Protein AF-A0A2V8UC27-F1 (afdb_monomer_lite)

Sequence (185 aa):
IPHIYNRNRDKNTFFFVNEEWRVIHSGSTVRGAMIPEAMRNGDFSGSTTFGDKGNQLVFDDAANNFLAGKNCLTGPTTLNTACFDPNAVAILKHYWPLPNNPAGGFNNYINPGVDVIDQRNDAYRIDQYFGQKLVLMGRFMYEEVKDSPPNLAWGPNPAPTTRQSIYTTGRTPWCGSLLTSARAW

Structure (mmCIF, N/CA/C/O backbone):
data_AF-A0A2V8UC27-F1
#
_entry.id   AF-A0A2V8UC27-F1
#
loop_
_atom_site.group_PDB
_atom_site.id
_atom_site.type_symbol
_atom_site.label_atom_id
_atom_site.label_alt_id
_atom_site.label_comp_id
_atom_site.label_asym_id
_atom_site.label_entity_id
_atom_site.label_seq_id
_atom_site.pdbx_PDB_ins_code
_atom_site.Cartn_x
_atom_site.Cartn_y
_atom_site.Cartn_z
_atom_site.occupancy
_atom_site.B_iso_or_equiv
_atom_site.auth_seq_id
_atom_site.auth_comp_id
_atom_site.auth_asym_id
_atom_site.auth_atom_id
_atom_site.pdbx_PDB_model_num
ATOM 1 N N . ILE A 1 1 ? -15.830 -7.945 43.135 1.00 41.94 1 ILE A N 1
ATOM 2 C CA . ILE A 1 1 ? -15.541 -8.593 44.440 1.00 41.94 1 ILE A CA 1
ATOM 3 C C . ILE A 1 1 ? -16.847 -9.125 45.031 1.00 41.94 1 ILE A C 1
ATOM 5 O O . ILE A 1 1 ? -17.644 -8.333 45.537 1.00 41.94 1 ILE A O 1
ATOM 9 N N . PRO A 1 2 ? -17.116 -10.434 44.929 1.00 39.06 2 PRO A N 1
ATOM 10 C CA . PRO A 1 2 ? -18.275 -11.052 45.569 1.00 39.06 2 PRO A CA 1
ATOM 11 C C . PRO A 1 2 ? -18.132 -10.962 47.100 1.00 39.06 2 PRO A C 1
ATOM 13 O O . PRO A 1 2 ? -17.018 -11.040 47.603 1.00 39.06 2 PRO A O 1
ATOM 16 N N . HIS A 1 3 ? -19.241 -10.815 47.831 1.00 51.16 3 HIS A N 1
ATOM 17 C CA . HIS A 1 3 ? -19.359 -10.742 49.309 1.00 51.16 3 HIS A CA 1
ATOM 18 C C . HIS A 1 3 ? -19.148 -9.391 50.015 1.00 51.16 3 HIS A C 1
ATOM 20 O O . HIS A 1 3 ? -19.607 -9.254 51.148 1.00 51.16 3 HIS A O 1
ATOM 26 N N . ILE A 1 4 ? -18.586 -8.364 49.367 1.00 58.84 4 ILE A N 1
ATOM 27 C CA . ILE A 1 4 ? -18.508 -7.011 49.970 1.00 58.84 4 ILE A CA 1
ATOM 28 C C . ILE A 1 4 ? -19.741 -6.159 49.606 1.00 58.84 4 ILE A C 1
ATOM 30 O O . ILE A 1 4 ? -20.204 -5.333 50.394 1.00 58.84 4 ILE A O 1
ATOM 34 N N . TYR A 1 5 ? -20.347 -6.391 48.435 1.00 54.97 5 TYR A N 1
ATOM 35 C CA . TYR A 1 5 ? -21.404 -5.527 47.892 1.00 54.97 5 TYR A CA 1
ATOM 36 C C . TYR A 1 5 ? -22.852 -6.017 48.076 1.00 54.97 5 TYR A C 1
ATOM 38 O O . TYR A 1 5 ? -23.761 -5.240 47.839 1.00 54.97 5 TYR A O 1
ATOM 46 N N . ASN A 1 6 ? -23.114 -7.229 48.575 1.00 53.22 6 ASN A N 1
ATOM 47 C CA . ASN A 1 6 ? -24.472 -7.804 48.546 1.00 53.22 6 ASN A CA 1
ATOM 48 C C . ASN A 1 6 ? -24.938 -8.381 49.899 1.00 53.22 6 ASN A C 1
ATOM 50 O O . ASN A 1 6 ? -25.310 -9.545 49.986 1.00 53.22 6 ASN A O 1
ATOM 54 N N . ARG A 1 7 ? -24.857 -7.592 50.981 1.00 57.12 7 ARG A N 1
ATOM 55 C CA . ARG A 1 7 ? -25.465 -7.940 52.290 1.00 57.12 7 ARG A CA 1
ATOM 56 C C . ARG A 1 7 ? -26.742 -7.159 52.601 1.00 57.12 7 ARG A C 1
ATOM 58 O O . ARG A 1 7 ? -27.505 -7.581 53.455 1.00 57.12 7 ARG A O 1
ATOM 65 N N . ASN A 1 8 ? -26.976 -6.053 51.899 1.00 56.06 8 ASN A N 1
ATOM 66 C CA . ASN A 1 8 ? -28.208 -5.285 51.980 1.00 56.06 8 ASN A CA 1
ATOM 67 C C . ASN A 1 8 ? -28.618 -4.929 50.546 1.00 56.06 8 ASN A C 1
ATOM 69 O O . ASN A 1 8 ? -27.773 -4.432 49.802 1.00 56.06 8 ASN A O 1
ATOM 73 N N . ARG A 1 9 ? -29.849 -5.234 50.123 1.00 55.56 9 ARG A N 1
ATOM 74 C CA . ARG A 1 9 ? -30.308 -5.001 48.734 1.00 55.56 9 ARG A CA 1
ATOM 75 C C . ARG A 1 9 ? -30.491 -3.509 48.404 1.00 55.56 9 ARG A C 1
ATOM 77 O O . ARG A 1 9 ? -30.689 -3.175 47.246 1.00 55.56 9 ARG A O 1
ATOM 84 N N . ASP A 1 10 ? -30.309 -2.633 49.393 1.00 54.88 10 ASP A N 1
ATOM 85 C CA . ASP A 1 10 ? -30.340 -1.164 49.294 1.00 54.88 10 ASP A CA 1
ATOM 86 C C . ASP A 1 10 ? -29.057 -0.544 48.693 1.00 54.88 10 ASP A C 1
ATOM 88 O O . ASP A 1 10 ? -28.819 0.663 48.800 1.00 54.88 10 ASP A O 1
ATOM 92 N N . LYS A 1 11 ? -28.156 -1.355 48.116 1.00 59.56 11 LYS A N 1
ATOM 93 C CA . LYS A 1 11 ? -26.927 -0.845 47.492 1.00 59.56 11 LYS A CA 1
ATOM 94 C C . LY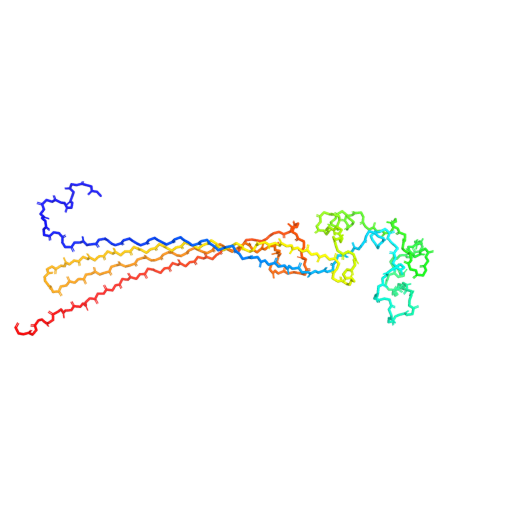S A 1 11 ? -27.269 -0.234 46.136 1.00 59.56 11 LYS A C 1
ATOM 96 O O . LYS A 1 11 ? -27.351 -0.930 45.129 1.00 59.56 11 LYS A O 1
ATOM 101 N N . ASN A 1 12 ? -27.443 1.083 46.136 1.00 74.12 12 ASN A N 1
ATOM 102 C CA . ASN A 1 12 ? -27.816 1.882 44.973 1.00 74.12 12 ASN A CA 1
ATOM 103 C C . ASN A 1 12 ? -26.651 2.089 43.980 1.00 74.12 12 ASN A C 1
ATOM 105 O O . ASN A 1 12 ? -26.334 3.226 43.642 1.00 74.12 12 ASN A O 1
ATOM 109 N N . THR A 1 13 ? -25.951 1.034 43.571 1.00 78.50 13 THR A N 1
ATOM 110 C CA . THR A 1 13 ? -24.861 1.137 42.588 1.00 78.50 13 THR A CA 1
ATOM 111 C C . THR A 1 13 ? -25.221 0.343 41.348 1.00 78.50 13 THR A C 1
ATOM 113 O O . THR A 1 13 ? -25.360 -0.877 41.423 1.00 78.50 13 THR A O 1
ATOM 116 N N . PHE A 1 14 ? -25.348 1.016 40.211 1.00 86.00 14 PHE A N 1
ATOM 117 C CA . PHE A 1 14 ? -25.687 0.396 38.937 1.00 86.00 14 PHE A CA 1
ATOM 118 C C . PHE A 1 14 ? -24.491 0.446 38.001 1.00 86.00 14 PHE A C 1
ATOM 120 O O . PHE A 1 14 ? -23.845 1.482 37.854 1.00 86.00 14 PHE A O 1
ATOM 127 N N . PHE A 1 15 ? -24.216 -0.691 37.373 1.00 88.12 15 PHE A N 1
ATOM 128 C CA . PHE A 1 15 ? -23.166 -0.836 36.379 1.00 88.12 15 PHE A CA 1
ATOM 129 C C . PHE A 1 15 ? -23.826 -1.048 35.027 1.00 88.12 15 PHE A C 1
ATOM 131 O O . PHE A 1 15 ? -24.650 -1.949 34.871 1.00 88.12 15 PHE A O 1
ATOM 138 N N . PHE A 1 16 ? -23.448 -0.226 34.061 1.00 90.31 16 PHE A N 1
ATOM 139 C CA . PHE A 1 16 ? -23.857 -0.365 32.676 1.00 90.31 16 PHE A CA 1
ATOM 140 C C . PHE A 1 16 ? -22.611 -0.598 31.843 1.00 90.31 16 PHE A C 1
ATOM 142 O O . PHE A 1 16 ? -21.631 0.142 31.956 1.00 90.31 16 PHE A O 1
ATOM 149 N N . VAL A 1 17 ? -22.665 -1.633 31.019 1.00 91.81 17 VAL A N 1
ATOM 150 C CA . VAL A 1 17 ? -21.630 -1.951 30.045 1.00 91.81 17 VAL A CA 1
ATOM 151 C C . VAL A 1 17 ? -22.319 -2.023 28.695 1.00 91.81 17 VAL A C 1
ATOM 153 O O . VAL A 1 17 ? -23.362 -2.664 28.561 1.00 91.81 17 VAL A O 1
ATOM 156 N N . ASN A 1 18 ? -21.768 -1.313 27.724 1.00 92.75 18 ASN A N 1
ATOM 157 C CA . ASN A 1 18 ? -22.175 -1.376 26.336 1.00 92.75 18 ASN A CA 1
ATOM 158 C C . ASN A 1 18 ? -20.931 -1.693 25.512 1.00 92.75 18 ASN A C 1
ATOM 160 O O . ASN A 1 18 ? -19.914 -1.021 25.666 1.00 92.75 18 ASN A O 1
ATOM 164 N N . GLU A 1 19 ? -21.029 -2.731 24.696 1.00 93.19 19 GLU A N 1
ATOM 165 C CA . GLU A 1 19 ? -19.984 -3.148 23.771 1.00 93.19 19 GLU A CA 1
ATOM 166 C C . GLU A 1 19 ? -20.610 -3.182 22.379 1.00 93.19 19 GLU A C 1
ATOM 168 O O . GLU A 1 19 ? -21.683 -3.763 22.179 1.00 93.19 19 GLU A O 1
ATOM 173 N N . GLU A 1 20 ? -19.956 -2.527 21.431 1.00 92.75 20 GLU A N 1
ATOM 174 C CA . GLU A 1 20 ? -20.331 -2.522 20.026 1.00 92.75 20 GLU A CA 1
ATOM 175 C C . GLU A 1 20 ? -19.133 -2.967 19.191 1.00 92.75 20 GLU A C 1
ATOM 177 O O . GLU A 1 20 ? -18.036 -2.420 19.314 1.00 92.75 20 GLU A O 1
ATOM 182 N N . TRP A 1 21 ? -19.368 -3.945 18.315 1.00 93.12 21 TRP A N 1
ATOM 183 C CA . TRP A 1 21 ? -18.403 -4.397 17.318 1.00 93.12 21 TRP A CA 1
ATOM 184 C C . TRP A 1 21 ? -19.013 -4.263 15.937 1.00 93.12 21 TRP A C 1
ATOM 186 O O . TRP A 1 21 ? -20.089 -4.802 15.659 1.00 93.12 21 TRP A O 1
ATOM 196 N N . ARG A 1 22 ? -18.306 -3.566 15.056 1.00 93.06 22 ARG A N 1
ATOM 197 C CA . ARG A 1 22 ? -18.735 -3.340 13.687 1.00 93.06 22 ARG A CA 1
ATOM 198 C C . ARG A 1 22 ? -17.587 -3.636 12.742 1.00 93.06 22 ARG A C 1
ATOM 200 O O . ARG A 1 22 ? -16.551 -2.988 12.795 1.00 93.06 22 ARG A O 1
ATOM 207 N N . VAL A 1 23 ? -17.824 -4.569 11.826 1.00 94.12 23 VAL A N 1
ATOM 208 C CA . VAL A 1 23 ? -16.907 -4.855 10.720 1.00 94.12 23 VAL A CA 1
ATOM 209 C C . VAL A 1 23 ? -17.588 -4.489 9.411 1.00 94.12 23 VAL A C 1
ATOM 211 O O . VAL A 1 23 ? -18.717 -4.907 9.146 1.00 94.12 23 VAL A O 1
ATOM 214 N N . ILE A 1 24 ? -16.901 -3.709 8.586 1.00 92.94 24 ILE A N 1
ATOM 215 C CA . ILE A 1 24 ? -17.361 -3.285 7.266 1.00 92.94 24 ILE A CA 1
ATOM 216 C C . ILE A 1 24 ? -16.366 -3.799 6.234 1.00 92.94 24 ILE A C 1
ATOM 218 O O . ILE A 1 24 ? -15.169 -3.560 6.355 1.00 92.94 24 ILE A O 1
ATOM 222 N N . HIS A 1 25 ? -16.881 -4.462 5.200 1.00 93.12 25 HIS A N 1
ATOM 223 C CA . HIS A 1 25 ? -16.122 -4.812 4.004 1.00 93.12 25 HIS A CA 1
ATOM 224 C C . HIS A 1 25 ? -16.684 -4.004 2.836 1.00 93.12 25 HIS A C 1
ATOM 226 O O . HIS A 1 25 ? -17.837 -4.204 2.449 1.00 93.12 25 HIS A O 1
ATOM 232 N N . SER A 1 26 ? -15.891 -3.090 2.285 1.00 90.62 26 SER A N 1
ATOM 233 C CA . SER A 1 26 ? -16.277 -2.271 1.136 1.00 90.62 26 SER A CA 1
ATOM 234 C C . SER A 1 26 ? -15.418 -2.633 -0.071 1.00 90.62 26 SER A C 1
ATOM 236 O O . SER A 1 26 ? -14.191 -2.568 -0.019 1.00 90.62 26 SER A O 1
ATOM 238 N N . GLY A 1 27 ? -16.051 -3.04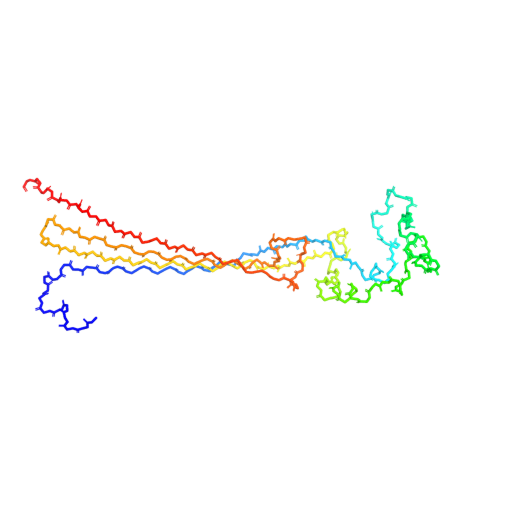9 -1.169 1.00 87.75 27 GLY A N 1
ATOM 239 C CA . GLY A 1 27 ? -15.333 -3.320 -2.413 1.00 87.75 27 GLY A CA 1
ATOM 240 C C . GLY A 1 27 ? -14.796 -2.022 -3.012 1.00 87.75 27 GLY A C 1
ATOM 241 O O . GLY A 1 27 ? -15.558 -1.079 -3.221 1.00 87.75 27 GLY A O 1
ATOM 242 N N . SER A 1 28 ? -13.502 -1.977 -3.324 1.00 82.62 28 SER A N 1
ATOM 243 C CA . SER A 1 28 ? -12.864 -0.811 -3.935 1.00 82.62 28 SER A CA 1
ATOM 244 C C . SER A 1 28 ? -11.973 -1.243 -5.093 1.00 82.62 28 SER A C 1
ATOM 246 O O . SER A 1 28 ? -11.038 -2.028 -4.942 1.00 82.62 28 SER A O 1
ATOM 248 N N . THR A 1 29 ? -12.274 -0.731 -6.285 1.00 86.50 29 THR A N 1
ATOM 249 C CA . THR A 1 29 ? -11.481 -1.004 -7.484 1.00 86.50 29 THR A CA 1
ATOM 250 C C . THR A 1 29 ? -10.546 0.161 -7.758 1.00 86.50 29 THR A C 1
ATOM 252 O O . THR A 1 29 ? -10.963 1.175 -8.323 1.00 86.50 29 THR A O 1
ATOM 255 N N . VAL A 1 30 ? -9.273 0.008 -7.403 1.00 85.38 30 VAL A N 1
ATOM 256 C CA . VAL A 1 30 ? -8.250 1.013 -7.707 1.00 85.38 30 VAL A CA 1
ATOM 257 C C . VAL A 1 30 ? -7.599 0.682 -9.041 1.00 85.38 30 VAL A C 1
ATOM 259 O O . VAL A 1 30 ? -7.228 -0.464 -9.307 1.00 85.38 30 VAL A O 1
ATOM 262 N N . ARG A 1 31 ? -7.457 1.695 -9.895 1.00 87.50 31 ARG A N 1
ATOM 263 C CA . ARG A 1 31 ? -6.728 1.594 -11.159 1.00 87.50 31 ARG A CA 1
ATOM 264 C C . ARG A 1 31 ? -5.491 2.471 -11.104 1.00 87.50 31 ARG A C 1
ATOM 266 O O . ARG A 1 31 ? -5.523 3.539 -10.501 1.00 87.50 31 ARG A O 1
ATOM 273 N N . GLY A 1 32 ? -4.427 2.039 -11.762 1.00 85.75 32 GLY A N 1
ATOM 274 C CA . GLY A 1 32 ? -3.248 2.875 -11.936 1.00 85.75 32 GLY A CA 1
ATOM 275 C C . GLY A 1 32 ? -2.320 2.357 -13.021 1.00 85.75 32 GLY A C 1
ATOM 276 O O . GLY A 1 32 ? -2.589 1.334 -13.657 1.00 85.75 32 GLY A O 1
ATOM 277 N N . ALA A 1 33 ? -1.242 3.104 -13.229 1.00 86.38 33 ALA A N 1
ATOM 278 C CA . ALA A 1 33 ? -0.226 2.801 -14.219 1.00 86.38 33 ALA A CA 1
ATOM 279 C C . ALA A 1 33 ? 0.893 1.951 -13.605 1.00 86.38 33 ALA A C 1
ATOM 281 O O . ALA A 1 33 ? 1.498 2.317 -12.597 1.00 86.38 33 ALA A O 1
ATOM 282 N N . MET A 1 34 ? 1.181 0.823 -14.240 1.00 87.44 34 MET A N 1
ATOM 283 C CA . MET A 1 34 ? 2.325 -0.040 -13.972 1.00 87.44 34 MET A CA 1
ATOM 284 C C . MET A 1 34 ? 3.273 -0.035 -15.164 1.00 87.44 34 MET A C 1
ATOM 286 O O . MET A 1 34 ? 2.848 0.034 -16.316 1.00 87.44 34 MET A O 1
ATOM 290 N N . ILE A 1 35 ? 4.571 -0.157 -14.886 1.00 87.94 35 ILE A N 1
ATOM 291 C CA . ILE A 1 35 ? 5.602 -0.211 -15.925 1.00 87.94 35 ILE A CA 1
ATOM 292 C C . ILE A 1 35 ? 5.527 -1.581 -16.628 1.00 87.94 35 ILE A C 1
ATOM 294 O O . ILE A 1 35 ? 5.750 -2.597 -15.949 1.00 87.94 35 ILE A O 1
ATOM 298 N N . PRO A 1 36 ? 5.235 -1.637 -17.946 1.00 88.25 36 PRO A N 1
ATOM 299 C CA . PRO A 1 36 ? 5.222 -2.876 -18.725 1.00 88.25 36 PRO A CA 1
ATOM 300 C C . PRO A 1 36 ? 6.596 -3.545 -18.786 1.00 88.25 36 PRO A C 1
ATOM 302 O O . PRO A 1 36 ? 7.625 -2.886 -18.657 1.00 88.25 36 PRO A O 1
ATOM 305 N N . GLU A 1 37 ? 6.618 -4.851 -19.047 1.00 89.00 37 GLU A N 1
ATOM 306 C CA . GLU A 1 37 ? 7.858 -5.633 -19.106 1.00 89.00 37 GLU A CA 1
ATOM 307 C C . GLU A 1 37 ? 8.853 -5.110 -20.152 1.00 89.00 37 GLU A C 1
ATOM 309 O O . GLU A 1 37 ? 10.039 -4.998 -19.850 1.00 89.00 37 GLU A O 1
ATOM 314 N N . ALA A 1 38 ? 8.372 -4.705 -21.333 1.00 88.62 38 ALA A N 1
ATOM 315 C CA . ALA A 1 38 ? 9.213 -4.130 -22.386 1.00 88.62 38 ALA A CA 1
ATOM 316 C C . ALA A 1 38 ? 10.024 -2.926 -21.872 1.00 88.62 38 ALA A C 1
ATOM 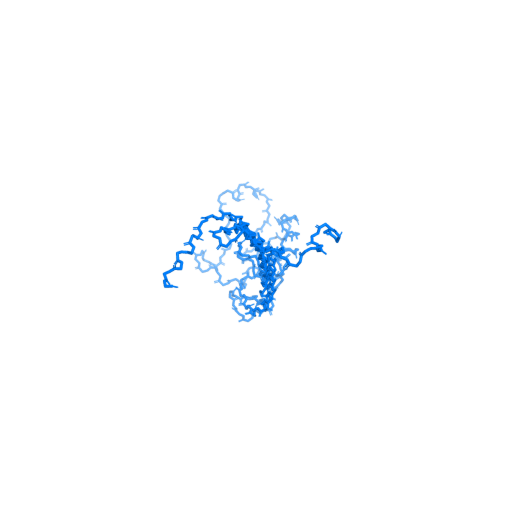318 O O . ALA A 1 38 ? 11.250 -2.910 -21.975 1.00 88.62 38 ALA A O 1
ATOM 319 N N . MET A 1 39 ? 9.362 -1.992 -21.180 1.00 87.50 39 MET A N 1
ATOM 320 C CA . MET A 1 39 ? 10.012 -0.801 -20.620 1.00 87.50 39 MET A CA 1
ATOM 321 C C . MET A 1 39 ? 10.993 -1.145 -19.494 1.00 87.50 39 MET A C 1
ATOM 323 O O . MET A 1 39 ? 12.038 -0.510 -19.372 1.00 87.50 39 MET A O 1
ATOM 327 N N . ARG A 1 40 ? 10.716 -2.185 -18.693 1.00 88.81 40 ARG A N 1
ATOM 328 C CA . ARG A 1 40 ? 11.664 -2.679 -17.670 1.00 88.81 40 ARG A CA 1
ATOM 329 C C . ARG A 1 40 ? 12.921 -3.295 -18.274 1.00 88.81 40 ARG A C 1
ATOM 331 O O . ARG A 1 40 ? 13.957 -3.305 -17.617 1.00 88.81 40 ARG A O 1
ATOM 338 N N . ASN A 1 41 ? 12.824 -3.787 -19.503 1.00 89.69 41 ASN A N 1
ATOM 339 C CA . ASN A 1 41 ? 13.939 -4.308 -20.287 1.00 89.69 41 ASN A CA 1
ATOM 340 C C . ASN A 1 41 ? 14.546 -3.242 -21.216 1.00 89.69 41 ASN A C 1
ATOM 342 O O . ASN A 1 41 ? 15.332 -3.572 -22.098 1.00 89.69 41 ASN A O 1
ATOM 346 N N . GLY A 1 42 ? 14.206 -1.967 -21.005 1.00 88.00 42 GLY A N 1
ATOM 347 C CA . GLY A 1 42 ? 14.778 -0.842 -21.732 1.00 88.00 42 GLY A CA 1
ATOM 348 C C . GLY A 1 42 ? 14.135 -0.555 -23.084 1.00 88.00 42 GLY A C 1
ATOM 349 O O . GLY A 1 42 ? 14.610 0.343 -23.764 1.00 88.00 42 GLY A O 1
ATOM 350 N N . ASP A 1 43 ? 13.068 -1.248 -23.480 1.00 89.56 43 ASP A N 1
ATOM 351 C CA . ASP A 1 43 ? 12.328 -0.951 -24.706 1.00 89.56 43 ASP A CA 1
ATOM 352 C C . ASP A 1 43 ? 11.137 -0.033 -24.419 1.00 89.56 43 ASP A C 1
ATOM 354 O O . ASP A 1 43 ? 10.135 -0.427 -23.816 1.00 89.56 43 ASP A O 1
ATOM 358 N N . PHE A 1 44 ? 11.239 1.208 -24.881 1.00 87.75 44 PHE A N 1
ATOM 359 C CA . PHE A 1 44 ? 10.187 2.202 -24.745 1.00 87.75 44 PHE A CA 1
ATOM 360 C C . PHE A 1 44 ? 9.399 2.403 -26.046 1.00 87.75 44 PHE A C 1
ATOM 362 O O . PHE A 1 44 ? 8.503 3.234 -26.069 1.00 87.75 44 PHE A O 1
ATOM 369 N N . SER A 1 45 ? 9.639 1.639 -27.115 1.00 85.88 45 SER A N 1
ATOM 370 C CA . SER A 1 45 ? 8.959 1.817 -28.414 1.00 85.88 45 SER A CA 1
ATOM 371 C C . SER A 1 45 ? 7.423 1.889 -28.330 1.00 85.88 45 SER A C 1
ATOM 373 O O . SER A 1 45 ? 6.802 2.610 -29.106 1.00 85.88 45 SER A O 1
ATOM 375 N N . GLY A 1 46 ? 6.812 1.201 -27.359 1.00 79.06 46 GLY A N 1
ATOM 376 C CA . GLY A 1 46 ? 5.369 1.226 -27.088 1.00 79.06 46 GLY A CA 1
ATOM 377 C C . GLY A 1 46 ? 4.884 2.289 -26.089 1.00 79.06 46 GLY A C 1
ATOM 378 O O . GLY A 1 46 ? 3.735 2.219 -25.653 1.00 79.06 46 GLY A O 1
ATOM 379 N N . SER A 1 47 ? 5.725 3.235 -25.657 1.00 77.56 47 SER A N 1
ATOM 380 C CA . SER A 1 47 ? 5.327 4.263 -24.686 1.00 77.56 47 SER A CA 1
ATOM 381 C C . SER A 1 47 ? 4.469 5.352 -25.326 1.00 77.56 47 SER A C 1
ATOM 383 O O . SER A 1 47 ? 4.867 6.013 -26.283 1.00 77.56 47 SER A O 1
ATOM 385 N N . THR A 1 48 ? 3.296 5.598 -24.745 1.00 72.31 48 THR A N 1
ATOM 386 C CA . THR A 1 48 ? 2.345 6.612 -25.220 1.00 72.31 48 THR A CA 1
ATOM 387 C C . THR A 1 48 ? 2.721 8.041 -24.816 1.00 72.31 48 THR A C 1
ATOM 389 O O . THR A 1 48 ? 2.061 8.980 -25.245 1.00 72.31 48 THR A O 1
ATOM 392 N N . THR A 1 49 ? 3.755 8.231 -23.987 1.00 70.19 49 THR A N 1
ATOM 393 C CA . THR A 1 49 ? 4.157 9.543 -23.439 1.00 70.19 49 THR A CA 1
ATOM 394 C C . THR A 1 49 ? 5.326 10.197 -24.186 1.00 70.19 49 THR A C 1
ATOM 396 O O . THR A 1 49 ? 5.881 11.181 -23.712 1.00 70.19 49 THR A O 1
ATOM 399 N N . PHE A 1 50 ? 5.731 9.667 -25.344 1.00 72.88 50 PHE A N 1
ATOM 400 C CA . PHE A 1 50 ? 6.866 10.181 -26.131 1.00 72.88 50 PHE A CA 1
ATOM 401 C C . PHE A 1 50 ? 6.630 11.528 -26.838 1.00 72.88 50 PHE A C 1
ATOM 403 O O . PHE A 1 50 ? 7.585 12.131 -27.336 1.00 72.88 50 PHE A O 1
ATOM 410 N N . GLY A 1 51 ? 5.377 11.992 -26.885 1.00 58.00 51 GLY A N 1
ATOM 411 C CA . GLY A 1 51 ? 4.900 13.025 -27.810 1.00 58.00 51 GLY A CA 1
ATOM 412 C C . GLY A 1 51 ? 5.570 14.401 -27.726 1.00 58.00 51 GLY A C 1
ATOM 413 O O . GLY A 1 51 ? 5.553 15.123 -28.717 1.00 58.00 51 GLY A O 1
ATOM 414 N N . ASP A 1 52 ? 6.226 14.752 -26.617 1.00 56.09 52 ASP A N 1
ATOM 415 C CA . ASP A 1 52 ? 6.663 16.139 -26.381 1.00 56.09 52 ASP A CA 1
ATOM 416 C C . ASP A 1 52 ? 8.144 16.418 -26.718 1.00 56.09 52 ASP A C 1
ATOM 418 O O . ASP A 1 52 ? 8.575 17.571 -26.738 1.00 56.09 52 ASP A O 1
ATOM 422 N N . LYS A 1 53 ? 8.952 15.382 -26.995 1.00 56.31 53 LYS A N 1
ATOM 423 C CA . LYS A 1 53 ? 10.412 15.491 -27.245 1.00 56.31 53 LYS A CA 1
ATOM 424 C C . LYS A 1 53 ? 10.864 14.881 -28.583 1.00 56.31 53 LYS A C 1
ATOM 426 O O . LYS A 1 53 ? 12.050 14.641 -28.778 1.00 56.31 53 LYS A O 1
ATOM 431 N N . GLY A 1 54 ? 9.938 14.638 -29.514 1.00 60.38 54 GLY A N 1
ATOM 432 C CA . GLY A 1 54 ? 10.265 14.129 -30.855 1.00 60.38 54 GLY A CA 1
ATOM 433 C C . GLY A 1 54 ? 10.424 12.607 -30.947 1.00 60.38 54 GLY A C 1
ATOM 434 O O . GLY A 1 54 ? 11.137 12.127 -31.823 1.00 60.38 54 GLY A O 1
ATOM 435 N N . ASN A 1 55 ? 9.752 11.847 -30.073 1.00 70.31 55 ASN A N 1
ATOM 436 C CA . ASN A 1 55 ? 9.749 10.376 -30.062 1.00 70.31 55 ASN A CA 1
ATOM 437 C C . ASN A 1 55 ? 11.114 9.710 -29.812 1.00 70.31 55 ASN A C 1
ATOM 439 O O . ASN A 1 55 ? 11.331 8.579 -30.248 1.00 70.31 55 ASN A O 1
ATOM 443 N N . GLN A 1 56 ? 12.035 10.389 -29.119 1.00 81.06 56 GLN A N 1
ATOM 444 C CA . GLN A 1 56 ? 13.348 9.834 -28.788 1.00 81.06 56 GLN A CA 1
ATOM 445 C C . GLN A 1 56 ? 13.727 10.081 -27.328 1.00 81.06 56 GLN A C 1
ATOM 447 O O . GLN A 1 56 ? 13.366 11.095 -26.729 1.00 81.06 56 GLN A O 1
ATOM 452 N N . LEU A 1 57 ? 14.458 9.132 -26.752 1.00 83.31 57 LEU A N 1
ATOM 453 C CA . LEU A 1 57 ? 15.131 9.278 -25.473 1.00 83.31 57 LEU A CA 1
ATOM 454 C C . LEU A 1 57 ? 16.329 10.204 -25.672 1.00 83.31 57 LEU A C 1
ATOM 456 O O . LEU A 1 57 ? 17.124 10.013 -26.590 1.00 83.31 57 LEU A O 1
ATOM 460 N N . VAL A 1 58 ? 16.457 11.205 -24.809 1.00 83.50 58 VAL A N 1
ATOM 461 C CA . VAL A 1 58 ? 17.570 12.156 -24.834 1.00 83.50 58 VAL A CA 1
ATOM 462 C C . VAL A 1 58 ? 18.042 12.352 -23.403 1.00 83.50 58 VAL A C 1
ATOM 464 O O . VAL A 1 58 ? 17.236 12.639 -22.518 1.00 83.50 58 VAL A O 1
ATOM 467 N N . PHE A 1 59 ? 19.341 12.179 -23.176 1.00 85.12 59 PHE A N 1
ATOM 468 C CA . PHE A 1 59 ? 19.966 12.537 -21.909 1.00 85.12 59 PHE A CA 1
ATOM 469 C C . PHE A 1 59 ? 20.163 14.048 -21.820 1.00 85.12 59 PHE A C 1
ATOM 471 O O . PHE A 1 59 ? 20.516 14.694 -22.807 1.00 85.12 59 PHE A O 1
ATOM 478 N N . ASP A 1 60 ? 19.949 14.600 -20.629 1.00 85.25 60 ASP A N 1
ATOM 479 C CA . ASP A 1 60 ? 20.349 15.967 -20.322 1.00 85.25 60 ASP A CA 1
ATOM 480 C C . ASP A 1 60 ? 21.873 16.060 -20.131 1.00 85.25 60 ASP A C 1
ATOM 482 O O . ASP A 1 60 ? 22.590 15.055 -20.080 1.00 85.25 60 ASP A O 1
ATOM 486 N N . ASP A 1 61 ? 22.396 17.281 -20.040 1.00 87.56 61 ASP A N 1
ATOM 487 C CA . ASP A 1 61 ? 23.840 17.509 -19.917 1.00 87.56 61 ASP A CA 1
ATOM 488 C C . ASP A 1 61 ? 24.427 16.863 -18.651 1.00 87.56 61 ASP A C 1
ATOM 490 O O . ASP A 1 61 ? 25.564 16.388 -18.653 1.00 87.56 61 ASP A O 1
ATOM 494 N N . ALA A 1 62 ? 23.645 16.788 -17.570 1.00 87.81 62 ALA A N 1
ATOM 495 C CA . ALA A 1 62 ? 24.052 16.129 -16.335 1.00 87.81 62 ALA A CA 1
ATOM 496 C C . ALA A 1 62 ? 24.208 14.611 -16.524 1.00 87.81 62 ALA A C 1
ATOM 498 O O . ALA A 1 62 ? 25.242 14.048 -16.153 1.00 87.81 62 ALA A O 1
ATOM 499 N N . ALA A 1 63 ? 23.228 13.951 -17.146 1.00 83.62 63 ALA A N 1
ATOM 500 C CA . ALA A 1 63 ? 23.288 12.527 -17.448 1.00 83.62 63 ALA A CA 1
ATOM 501 C C . ALA A 1 63 ? 24.389 12.208 -18.466 1.00 83.62 63 ALA A C 1
ATOM 503 O O . ALA A 1 63 ? 25.101 11.223 -18.283 1.00 83.62 63 ALA A O 1
ATOM 504 N N . ASN A 1 64 ? 24.600 13.054 -19.479 1.00 84.75 64 ASN A N 1
ATOM 505 C CA . ASN A 1 64 ? 25.695 12.886 -20.440 1.00 84.75 64 ASN A CA 1
ATOM 506 C C . ASN A 1 64 ? 27.075 12.934 -19.764 1.00 84.75 64 ASN A C 1
ATOM 508 O O . ASN A 1 64 ? 27.947 12.133 -20.096 1.00 84.75 64 ASN A O 1
ATOM 512 N N . ASN A 1 65 ? 27.263 13.820 -18.781 1.00 85.88 65 ASN A N 1
ATOM 513 C CA . ASN A 1 65 ? 28.504 13.894 -18.007 1.00 85.88 65 ASN A CA 1
ATOM 514 C C . ASN A 1 65 ? 28.683 12.691 -17.069 1.00 85.88 65 ASN A C 1
ATOM 516 O O . ASN A 1 65 ? 29.784 12.155 -16.957 1.00 85.88 65 ASN A O 1
ATOM 520 N N . PHE A 1 66 ? 27.611 12.240 -16.412 1.00 84.38 66 PHE A N 1
ATOM 521 C CA . PHE A 1 66 ? 27.662 11.094 -15.499 1.00 84.38 66 PHE A CA 1
ATOM 522 C C . PHE A 1 66 ? 27.875 9.760 -16.232 1.00 84.38 66 PHE A C 1
ATOM 524 O O . PHE A 1 66 ? 28.582 8.878 -15.747 1.00 84.38 66 PHE A O 1
ATOM 531 N N . LEU A 1 67 ? 27.284 9.615 -17.419 1.00 83.81 67 LEU A N 1
ATOM 532 C CA . LEU A 1 67 ? 27.336 8.407 -18.245 1.00 83.81 67 LEU A CA 1
ATOM 533 C C . LEU A 1 67 ? 28.423 8.479 -19.326 1.00 83.81 67 LEU A C 1
ATOM 535 O O . LEU A 1 67 ? 28.427 7.660 -20.247 1.00 83.81 67 LEU A O 1
ATOM 539 N N . ALA A 1 68 ? 29.354 9.432 -19.221 1.00 78.50 68 ALA A N 1
ATOM 540 C CA . ALA A 1 68 ? 30.412 9.641 -20.199 1.00 78.50 68 ALA A CA 1
ATOM 541 C C . ALA A 1 68 ? 31.175 8.331 -20.486 1.00 78.50 68 ALA A C 1
ATOM 543 O O . ALA A 1 68 ? 31.720 7.681 -19.593 1.00 78.50 68 ALA A O 1
ATOM 544 N N . GLY A 1 69 ? 31.186 7.919 -21.757 1.00 76.75 69 GLY A N 1
ATOM 545 C CA . GLY A 1 69 ? 31.830 6.678 -22.203 1.00 76.75 69 GLY A CA 1
ATOM 546 C C . GLY A 1 69 ? 31.013 5.392 -22.000 1.00 76.75 69 GLY A C 1
ATOM 547 O O . GLY A 1 69 ? 31.520 4.307 -22.290 1.00 76.75 69 GLY A O 1
ATOM 548 N N . LYS A 1 70 ? 29.759 5.467 -21.535 1.00 82.38 70 LYS A N 1
ATOM 549 C CA . LYS A 1 70 ? 28.833 4.324 -21.452 1.00 82.38 70 LYS A CA 1
ATOM 550 C C . LYS A 1 70 ? 27.775 4.401 -22.554 1.00 82.38 70 LYS A C 1
ATOM 552 O O . LYS A 1 70 ? 27.067 5.394 -22.681 1.00 82.38 70 LYS A O 1
ATOM 557 N N . ASN A 1 71 ? 27.617 3.320 -23.321 1.00 84.44 71 ASN A N 1
ATOM 558 C CA . ASN A 1 71 ? 26.577 3.221 -24.349 1.00 84.44 71 ASN A CA 1
ATOM 559 C C . ASN A 1 71 ? 25.225 2.815 -23.732 1.00 84.44 71 ASN A C 1
ATOM 561 O O . ASN A 1 71 ? 24.795 1.663 -23.850 1.00 84.44 71 ASN A O 1
ATOM 565 N N . CYS A 1 72 ? 24.611 3.741 -22.990 1.00 87.12 72 CYS A N 1
ATOM 566 C CA . CYS A 1 72 ? 23.347 3.499 -22.292 1.00 87.12 72 CYS A CA 1
ATOM 567 C C . CYS A 1 72 ? 22.106 3.742 -23.160 1.00 87.12 72 CYS A C 1
ATOM 569 O O . CYS A 1 72 ? 21.080 3.126 -22.888 1.00 87.12 72 CYS A O 1
ATOM 571 N N . LEU A 1 73 ? 22.198 4.558 -24.218 1.00 87.75 73 LEU A N 1
ATOM 572 C CA . LEU A 1 73 ? 21.201 4.603 -25.294 1.00 87.75 73 LEU A CA 1
ATOM 573 C C . LEU A 1 73 ? 21.692 3.732 -26.443 1.00 87.75 73 LEU A C 1
ATOM 575 O O . LEU A 1 73 ? 22.672 4.064 -27.10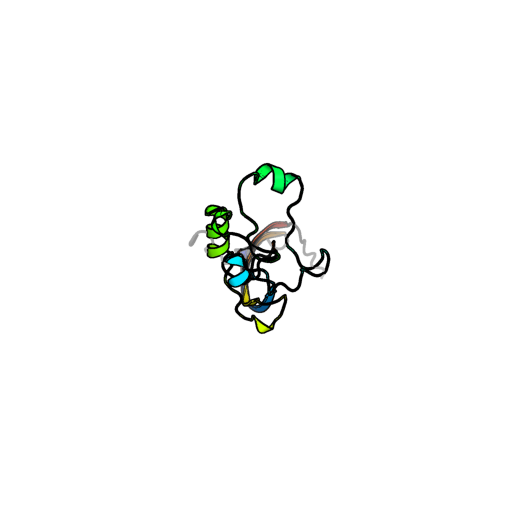0 1.00 87.75 73 LEU A O 1
ATOM 579 N N . THR A 1 74 ? 21.005 2.625 -26.700 1.00 87.00 74 THR A N 1
ATOM 580 C CA . THR A 1 74 ? 21.314 1.743 -27.838 1.00 87.00 74 THR A CA 1
ATOM 581 C C . THR A 1 74 ? 20.552 2.135 -29.099 1.00 87.00 74 THR A C 1
ATOM 583 O O . THR A 1 74 ? 20.890 1.677 -30.187 1.00 87.00 74 THR A O 1
ATOM 586 N N . GLY A 1 75 ? 19.539 2.989 -28.961 1.00 86.06 75 GLY A N 1
ATOM 587 C CA . GLY A 1 75 ? 18.691 3.458 -30.044 1.00 86.06 75 GLY A CA 1
ATOM 588 C C . GLY A 1 75 ? 17.780 4.602 -29.590 1.00 86.06 75 GLY A C 1
ATOM 589 O O . GLY A 1 75 ? 17.825 5.002 -28.425 1.00 86.06 75 GLY A O 1
ATOM 590 N N . PRO A 1 76 ? 16.932 5.127 -30.490 1.00 85.81 76 PRO A N 1
ATOM 591 C CA . PRO A 1 76 ? 16.060 6.265 -30.197 1.00 85.81 76 PRO A CA 1
ATOM 592 C C . PRO A 1 76 ? 15.048 5.977 -29.081 1.00 85.81 76 PRO A C 1
ATOM 594 O O . PRO A 1 76 ? 14.648 6.889 -28.371 1.00 85.81 76 PRO A O 1
ATOM 597 N N . THR A 1 77 ? 14.641 4.723 -28.898 1.00 87.50 77 THR A N 1
ATOM 598 C CA . THR A 1 77 ? 13.639 4.311 -27.900 1.00 87.50 77 THR A CA 1
ATOM 599 C C . THR A 1 77 ? 14.132 3.178 -27.004 1.00 87.50 77 THR A C 1
ATOM 601 O O . THR A 1 77 ? 13.346 2.620 -26.240 1.00 87.50 77 THR A O 1
ATOM 604 N N . THR A 1 78 ? 15.418 2.827 -27.084 1.00 89.62 78 THR A N 1
ATOM 605 C CA . THR A 1 78 ? 15.975 1.651 -26.410 1.00 89.62 78 THR A CA 1
ATOM 606 C C . THR A 1 78 ? 17.149 2.014 -25.504 1.00 89.62 78 THR A C 1
ATOM 608 O O . THR A 1 78 ? 18.118 2.651 -25.927 1.00 89.62 78 THR A O 1
ATOM 611 N N . LEU A 1 79 ? 17.073 1.571 -24.251 1.00 89.88 79 LEU A N 1
ATOM 612 C CA . LEU A 1 79 ? 18.128 1.684 -23.249 1.00 89.88 79 LEU A CA 1
ATOM 613 C C . LEU A 1 79 ? 18.841 0.348 -23.050 1.00 89.88 79 LEU A C 1
ATOM 615 O O . LEU A 1 79 ? 18.235 -0.721 -23.095 1.00 89.88 79 LEU A O 1
ATOM 619 N N . ASN A 1 80 ? 20.138 0.416 -22.770 1.00 89.94 80 ASN A N 1
ATOM 620 C CA . ASN A 1 80 ? 20.918 -0.739 -22.354 1.00 89.94 80 ASN A CA 1
ATOM 621 C C . ASN A 1 80 ? 20.604 -1.086 -20.893 1.00 89.94 80 ASN A C 1
ATOM 623 O O . ASN A 1 80 ? 20.918 -0.312 -19.986 1.00 89.94 80 ASN A O 1
ATOM 627 N N . THR A 1 81 ? 20.065 -2.279 -20.644 1.00 88.06 81 THR A N 1
ATOM 628 C CA . THR A 1 81 ? 19.759 -2.756 -19.287 1.00 88.06 81 THR A CA 1
ATOM 629 C C . THR A 1 81 ? 20.996 -2.885 -18.398 1.00 88.06 81 THR A C 1
ATOM 631 O O . THR A 1 81 ? 20.867 -2.856 -17.179 1.00 88.06 81 THR A O 1
ATOM 634 N N . ALA A 1 82 ? 22.203 -2.983 -18.971 1.00 87.56 82 ALA A N 1
ATOM 635 C CA . ALA A 1 82 ? 23.455 -2.981 -18.210 1.00 87.56 82 ALA A CA 1
ATOM 636 C C . ALA A 1 82 ? 23.735 -1.641 -17.506 1.00 87.56 82 ALA A C 1
ATOM 638 O O . ALA A 1 82 ? 24.554 -1.592 -16.592 1.00 87.56 82 ALA A O 1
ATOM 639 N N . CYS A 1 83 ? 23.073 -0.559 -17.926 1.00 87.69 83 CYS A N 1
ATOM 640 C CA . CYS A 1 83 ? 23.150 0.739 -17.262 1.00 87.69 83 CYS A CA 1
ATOM 641 C C . CYS A 1 83 ? 22.113 0.909 -16.145 1.00 87.69 83 CYS A C 1
ATOM 643 O O . CYS A 1 83 ? 22.108 1.943 -15.480 1.00 87.69 83 CYS A O 1
ATOM 645 N N . PHE A 1 84 ? 21.225 -0.067 -15.933 1.00 88.75 84 PHE A N 1
ATOM 646 C CA . PHE A 1 84 ? 20.277 -0.015 -14.828 1.00 88.75 84 PHE A CA 1
ATOM 647 C C . PHE A 1 84 ? 20.958 -0.429 -13.530 1.00 88.75 84 PHE A C 1
ATOM 649 O O . PHE A 1 84 ? 21.672 -1.430 -13.478 1.00 88.75 84 PHE A O 1
ATOM 656 N N . ASP A 1 85 ? 20.698 0.329 -12.467 1.00 89.25 85 ASP A N 1
ATOM 657 C CA . ASP A 1 85 ? 21.133 -0.057 -11.131 1.00 89.25 85 ASP A CA 1
ATOM 658 C C . ASP A 1 85 ? 20.425 -1.370 -10.734 1.00 89.25 85 ASP A C 1
ATOM 660 O O . ASP A 1 85 ? 19.186 -1.412 -10.688 1.00 89.25 85 ASP A O 1
ATOM 664 N N . PRO A 1 86 ? 21.171 -2.452 -10.436 1.00 90.69 86 PRO A N 1
ATOM 665 C CA . PRO A 1 86 ? 20.582 -3.728 -10.045 1.00 90.69 86 PRO A CA 1
ATOM 666 C C . PRO A 1 86 ? 19.692 -3.619 -8.798 1.00 90.69 86 PRO A C 1
ATOM 668 O O . PRO A 1 86 ? 18.692 -4.336 -8.707 1.00 90.69 86 PRO A O 1
ATOM 671 N N . ASN A 1 87 ? 19.988 -2.703 -7.870 1.00 91.69 87 ASN A N 1
ATOM 672 C CA . ASN A 1 87 ? 19.164 -2.467 -6.685 1.00 91.69 87 ASN A CA 1
ATOM 673 C C . ASN A 1 87 ? 17.831 -1.812 -7.055 1.00 91.69 87 ASN A C 1
ATOM 675 O O . ASN A 1 87 ? 16.780 -2.235 -6.573 1.00 91.69 87 ASN A O 1
ATOM 679 N N . ALA A 1 88 ? 17.850 -0.826 -7.955 1.00 89.31 88 ALA A N 1
ATOM 680 C CA . ALA A 1 88 ? 16.630 -0.186 -8.443 1.00 89.31 88 ALA A CA 1
ATOM 681 C C . ALA A 1 88 ? 15.734 -1.189 -9.187 1.00 89.31 88 ALA A C 1
ATOM 683 O O . ALA A 1 88 ? 14.522 -1.233 -8.965 1.00 89.31 88 ALA A O 1
ATOM 684 N N . VAL A 1 89 ? 16.332 -2.058 -10.010 1.00 89.69 89 VAL A N 1
ATOM 685 C CA . VAL A 1 89 ? 15.609 -3.139 -10.699 1.00 89.69 89 VAL A CA 1
ATOM 686 C C . VAL A 1 89 ? 15.014 -4.134 -9.698 1.00 89.69 89 VAL A C 1
ATOM 688 O O . VAL A 1 89 ? 13.880 -4.579 -9.887 1.00 89.69 89 VAL A O 1
ATOM 691 N N . ALA A 1 90 ? 15.733 -4.475 -8.625 1.00 90.06 90 ALA A N 1
ATOM 692 C CA . ALA A 1 90 ? 15.233 -5.368 -7.581 1.00 90.06 90 ALA A CA 1
ATOM 693 C C . ALA A 1 90 ? 14.032 -4.769 -6.831 1.00 90.06 90 ALA A C 1
ATOM 695 O O . ALA A 1 90 ? 13.013 -5.443 -6.673 1.00 90.06 90 ALA A O 1
ATOM 696 N N . ILE A 1 91 ? 14.111 -3.492 -6.440 1.00 89.62 91 ILE A N 1
ATOM 697 C CA . ILE A 1 91 ? 13.007 -2.765 -5.793 1.00 89.62 91 ILE A CA 1
ATOM 698 C C . ILE A 1 91 ? 11.784 -2.736 -6.713 1.00 89.62 91 ILE A C 1
ATOM 700 O O . ILE A 1 91 ? 10.680 -3.079 -6.286 1.00 89.62 91 ILE A O 1
ATOM 704 N N . LEU A 1 92 ? 11.975 -2.397 -7.992 1.00 88.81 92 LEU A N 1
ATOM 705 C CA . LEU A 1 92 ? 10.887 -2.357 -8.965 1.00 88.81 92 LEU A CA 1
ATOM 706 C C . LEU A 1 92 ? 10.224 -3.730 -9.128 1.00 88.81 92 LEU A C 1
ATOM 708 O O . LEU A 1 92 ? 9.002 -3.827 -9.117 1.00 88.81 92 LEU A O 1
ATOM 712 N N . LYS A 1 93 ? 11.006 -4.808 -9.246 1.00 87.38 93 LYS A N 1
ATOM 713 C CA . LYS A 1 93 ? 10.468 -6.172 -9.376 1.00 87.38 93 LYS A CA 1
ATOM 714 C C . LYS A 1 93 ? 9.703 -6.629 -8.134 1.00 87.38 93 LYS A C 1
ATOM 716 O O . LYS A 1 93 ? 8.731 -7.362 -8.277 1.00 87.38 93 LYS A O 1
ATOM 721 N N . HIS A 1 94 ? 10.129 -6.213 -6.943 1.00 86.94 94 HIS A N 1
ATOM 722 C CA . HIS A 1 94 ? 9.512 -6.644 -5.692 1.00 86.94 94 HIS A CA 1
ATOM 723 C C . HIS A 1 94 ? 8.223 -5.876 -5.365 1.00 86.94 94 HIS A C 1
ATOM 725 O O . HIS A 1 94 ? 7.237 -6.477 -4.943 1.00 86.94 94 HIS A O 1
ATOM 731 N N . TYR A 1 95 ? 8.207 -4.558 -5.587 1.00 86.19 95 TYR A N 1
ATOM 732 C CA . TYR A 1 95 ? 7.103 -3.694 -5.156 1.00 86.19 95 TYR A CA 1
ATOM 733 C C . TYR A 1 95 ? 6.163 -3.248 -6.287 1.00 86.19 95 TYR A C 1
ATOM 735 O O . TYR A 1 95 ? 5.017 -2.897 -6.003 1.00 86.19 95 TYR A O 1
ATOM 743 N N . TRP A 1 96 ? 6.587 -3.297 -7.555 1.00 87.25 96 TRP A N 1
ATOM 744 C CA . TRP A 1 96 ? 5.750 -2.958 -8.712 1.00 87.25 96 TRP A CA 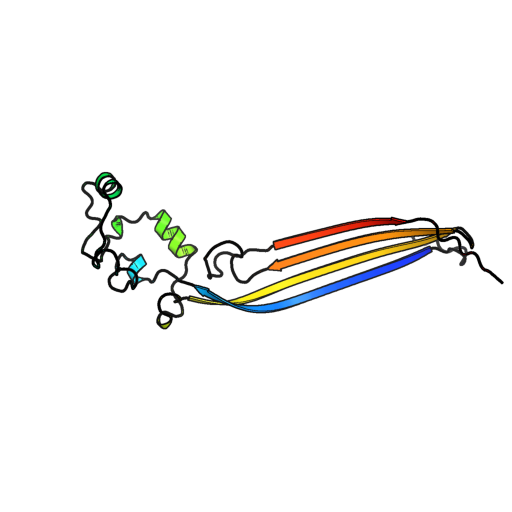1
ATOM 745 C C . TRP A 1 96 ? 5.484 -4.207 -9.564 1.00 87.25 96 TRP A C 1
ATOM 747 O O . TRP A 1 96 ? 6.332 -4.594 -10.374 1.00 87.25 96 TRP A O 1
ATOM 757 N N . PRO A 1 97 ? 4.313 -4.854 -9.444 1.00 89.06 97 PRO A N 1
ATOM 758 C CA . PRO A 1 97 ? 3.954 -5.988 -10.290 1.00 89.06 97 PRO A CA 1
ATOM 759 C C . PRO A 1 97 ? 3.784 -5.576 -11.758 1.00 89.06 97 PRO A C 1
ATOM 761 O O . PRO A 1 97 ? 3.722 -4.392 -12.096 1.00 89.06 97 PRO A O 1
ATOM 764 N N . LEU A 1 98 ? 3.732 -6.567 -12.646 1.00 90.00 98 LEU A N 1
ATOM 765 C CA . LEU A 1 98 ? 3.420 -6.332 -14.052 1.00 90.00 98 LEU A CA 1
ATOM 766 C C . LEU A 1 98 ? 1.954 -5.884 -14.227 1.00 90.00 98 LEU A C 1
ATOM 768 O O . LEU A 1 98 ? 1.103 -6.228 -13.401 1.00 90.00 98 LEU A O 1
ATOM 772 N N . PRO A 1 99 ? 1.644 -5.132 -15.300 1.00 90.38 99 PRO A N 1
ATOM 773 C CA . PRO A 1 99 ? 0.271 -4.799 -15.669 1.00 90.38 99 PRO A CA 1
ATOM 774 C C . PRO A 1 99 ? -0.609 -6.052 -15.798 1.00 90.38 99 PRO A C 1
ATOM 776 O O . PRO A 1 99 ? -0.213 -7.013 -16.454 1.00 90.38 99 PRO A O 1
ATOM 779 N N . ASN A 1 100 ? -1.813 -6.035 -15.221 1.00 91.00 100 ASN A N 1
ATOM 780 C CA . ASN A 1 100 ? -2.797 -7.118 -15.368 1.00 91.00 100 ASN A CA 1
ATOM 781 C C . ASN A 1 100 ? -3.943 -6.771 -16.338 1.00 91.00 100 ASN A C 1
ATOM 783 O O . ASN A 1 100 ? -4.771 -7.626 -16.638 1.00 91.00 100 ASN A O 1
ATOM 787 N N . ASN A 1 101 ? -3.984 -5.534 -16.843 1.00 90.12 101 ASN A N 1
ATOM 788 C CA . ASN A 1 101 ? -4.950 -5.056 -17.828 1.00 90.12 101 ASN A CA 1
ATOM 789 C C . ASN A 1 101 ? -4.254 -4.204 -18.914 1.00 90.12 101 ASN A C 1
ATOM 791 O O . ASN A 1 101 ? -4.497 -2.999 -19.007 1.00 90.12 101 ASN A O 1
ATOM 795 N N . PRO A 1 102 ? -3.383 -4.789 -19.756 1.00 79.31 102 PRO A N 1
ATOM 796 C CA . PRO A 1 102 ? -2.602 -4.040 -20.749 1.00 79.31 102 PRO A CA 1
ATOM 797 C C . PRO A 1 102 ? -3.460 -3.317 -21.803 1.00 79.31 102 PRO A C 1
ATOM 799 O O . PRO A 1 102 ? -3.030 -2.305 -22.348 1.00 79.31 102 PRO A O 1
ATOM 802 N N . ALA A 1 103 ? -4.696 -3.769 -22.045 1.00 82.50 103 ALA A N 1
ATOM 803 C CA . ALA A 1 103 ? -5.651 -3.090 -22.926 1.00 82.50 103 ALA A CA 1
ATOM 804 C C . ALA A 1 103 ? -6.192 -1.763 -22.347 1.00 82.50 103 ALA A C 1
ATOM 806 O O . ALA A 1 103 ? -6.817 -0.986 -23.063 1.00 82.50 103 ALA A O 1
ATOM 807 N N . GLY A 1 104 ? -5.954 -1.485 -21.059 1.00 76.75 104 GLY A N 1
ATOM 808 C CA . GLY A 1 104 ? -6.408 -0.278 -20.359 1.00 76.75 104 GLY A CA 1
ATOM 809 C C . GLY A 1 104 ? -5.622 1.004 -20.664 1.00 76.75 104 GLY A C 1
ATOM 810 O O . GLY A 1 104 ? -5.884 2.031 -20.034 1.00 76.75 104 GLY A O 1
ATOM 811 N N . GLY A 1 105 ? -4.659 0.970 -21.592 1.00 82.69 105 GLY A N 1
ATOM 812 C CA . GLY A 1 105 ? -3.820 2.123 -21.930 1.00 82.69 105 GLY A CA 1
ATOM 813 C C . GLY A 1 105 ? -2.916 2.530 -20.765 1.00 82.69 105 GLY A C 1
ATOM 814 O O . GLY A 1 105 ? -2.198 1.698 -20.222 1.00 82.69 105 GLY A O 1
ATOM 815 N N . PHE A 1 106 ? -2.954 3.804 -20.357 1.00 80.44 106 PHE A N 1
ATOM 816 C CA . PHE A 1 106 ? -2.153 4.299 -19.228 1.00 80.44 106 PHE A CA 1
ATOM 817 C C . PHE A 1 106 ? -2.521 3.613 -17.898 1.00 80.44 106 PHE A C 1
ATOM 819 O O . PHE A 1 106 ? -1.640 3.235 -17.131 1.00 80.44 106 PHE A O 1
ATOM 826 N N . ASN A 1 107 ? -3.814 3.374 -17.647 1.00 86.06 107 ASN A N 1
ATOM 827 C CA . ASN A 1 107 ? -4.304 2.679 -16.450 1.00 86.06 107 ASN A CA 1
ATOM 828 C C . ASN A 1 107 ? -4.343 1.160 -16.679 1.00 86.06 107 ASN A C 1
ATOM 830 O O . ASN A 1 107 ? -5.408 0.538 -16.736 1.00 86.06 107 ASN A O 1
ATOM 834 N N . ASN A 1 108 ? -3.160 0.573 -16.843 1.00 88.12 108 ASN A N 1
ATOM 835 C CA . ASN A 1 108 ? -2.970 -0.827 -17.223 1.00 88.12 108 ASN A CA 1
ATOM 836 C C . ASN A 1 108 ? -2.974 -1.829 -16.049 1.00 88.12 108 ASN A C 1
ATOM 838 O O . ASN A 1 108 ? -2.704 -3.018 -16.244 1.00 88.12 108 ASN A O 1
ATOM 842 N N . TYR A 1 109 ? -3.282 -1.379 -14.833 1.00 90.56 109 TYR A N 1
ATOM 843 C CA . TYR A 1 109 ? -3.385 -2.230 -13.653 1.00 90.56 109 TYR A CA 1
ATOM 844 C C . TYR A 1 109 ? -4.704 -2.000 -12.910 1.00 90.56 109 TYR A C 1
ATOM 846 O O . TYR A 1 109 ? -5.099 -0.859 -12.664 1.00 90.56 109 TYR A O 1
ATOM 854 N N . ILE A 1 110 ? -5.373 -3.090 -12.538 1.00 90.50 110 ILE A N 1
ATOM 855 C CA . ILE A 1 110 ? -6.627 -3.108 -11.781 1.00 90.50 110 ILE A CA 1
ATOM 856 C C . ILE A 1 110 ? -6.407 -3.894 -10.487 1.00 90.50 110 ILE A C 1
ATOM 858 O O . ILE A 1 110 ? -6.086 -5.080 -10.526 1.00 90.50 110 ILE A O 1
ATOM 862 N N . ASN A 1 111 ? -6.634 -3.254 -9.344 1.00 88.50 111 ASN A N 1
ATOM 863 C CA . ASN A 1 111 ? -6.682 -3.902 -8.039 1.00 88.50 111 ASN A CA 1
ATOM 864 C C . ASN A 1 111 ? -8.144 -3.983 -7.563 1.00 88.50 111 ASN A C 1
ATOM 866 O O . ASN A 1 111 ? -8.697 -2.954 -7.166 1.00 88.50 111 ASN A O 1
ATOM 870 N N . PRO A 1 112 ? -8.790 -5.164 -7.618 1.00 85.94 112 PRO A N 1
ATOM 871 C CA . PRO A 1 112 ? -10.120 -5.384 -7.057 1.00 85.94 112 PRO A CA 1
ATOM 872 C C . PRO A 1 112 ? -10.011 -5.672 -5.554 1.00 85.94 112 PRO A C 1
ATOM 874 O O . PRO A 1 112 ? -10.298 -6.774 -5.089 1.00 85.94 112 PRO A O 1
ATOM 877 N N . GLY A 1 113 ? -9.505 -4.700 -4.806 1.00 85.06 113 GLY A N 1
ATOM 878 C CA . GLY A 1 113 ? -9.275 -4.862 -3.385 1.00 85.06 113 GLY A CA 1
ATOM 879 C C . GLY A 1 113 ? -10.537 -4.653 -2.551 1.00 85.06 113 GLY A C 1
ATOM 880 O O . GLY A 1 113 ? -11.585 -4.217 -3.031 1.00 85.06 113 GLY A O 1
ATOM 881 N N . VAL A 1 114 ? -10.421 -4.968 -1.267 1.00 87.88 114 VAL A N 1
ATOM 882 C CA . VAL A 1 114 ? -11.460 -4.713 -0.273 1.00 87.88 114 VAL A CA 1
ATOM 883 C C . VAL A 1 114 ? -10.866 -3.826 0.801 1.00 87.88 114 VAL A C 1
ATOM 885 O O . VAL A 1 114 ? -9.773 -4.099 1.293 1.00 87.88 114 VAL A O 1
ATOM 888 N N . ASP A 1 115 ? -11.594 -2.770 1.124 1.00 88.50 115 ASP A N 1
ATOM 889 C CA . ASP A 1 115 ? -11.340 -1.949 2.290 1.00 88.50 115 ASP A CA 1
ATOM 890 C C . ASP A 1 115 ? -12.049 -2.557 3.502 1.00 88.50 115 ASP A C 1
ATOM 892 O O . ASP A 1 115 ? -13.231 -2.924 3.418 1.00 88.50 115 ASP A O 1
ATOM 896 N N . VAL A 1 116 ? -11.311 -2.724 4.598 1.00 91.56 116 VAL A N 1
ATOM 897 C CA . VAL A 1 116 ? -11.797 -3.379 5.814 1.00 91.56 116 VAL A CA 1
ATOM 898 C C . VAL A 1 116 ? -11.667 -2.431 6.988 1.00 91.56 116 VAL A C 1
ATOM 900 O O . VAL A 1 116 ? -10.558 -2.123 7.423 1.00 91.56 116 VAL A O 1
ATOM 903 N N . ILE A 1 117 ? -12.814 -2.040 7.537 1.00 92.69 117 ILE A N 1
ATOM 904 C CA . ILE A 1 117 ? -12.898 -1.207 8.734 1.00 92.69 117 ILE A CA 1
ATOM 905 C C . ILE A 1 117 ? -13.444 -2.066 9.870 1.00 92.69 117 ILE A C 1
ATOM 907 O O . ILE A 1 117 ? -14.563 -2.576 9.788 1.00 92.69 117 ILE A O 1
ATOM 911 N N . ASP A 1 118 ? -12.643 -2.215 10.917 1.00 94.38 118 ASP A N 1
ATOM 912 C CA . ASP A 1 118 ? -12.981 -2.893 12.164 1.00 94.38 118 ASP A CA 1
ATOM 913 C C . ASP A 1 118 ? -13.071 -1.844 13.275 1.00 94.38 118 ASP A C 1
ATOM 915 O O . ASP A 1 118 ? -12.090 -1.170 13.592 1.00 94.38 118 ASP A O 1
ATOM 919 N N . GLN A 1 119 ? -14.270 -1.653 13.810 1.00 93.69 119 GLN A N 1
ATOM 920 C CA . GLN A 1 119 ? -14.567 -0.675 14.844 1.00 93.69 119 GLN A CA 1
ATOM 921 C C . GLN A 1 119 ? -15.078 -1.384 16.093 1.00 93.69 119 GLN A C 1
ATOM 923 O O . GLN A 1 119 ? -16.013 -2.189 16.040 1.00 93.69 119 GLN A O 1
ATOM 928 N N . ARG A 1 120 ? -14.501 -1.011 17.232 1.00 93.38 120 ARG A N 1
ATOM 929 C CA . ARG A 1 120 ? -14.926 -1.432 18.560 1.00 93.38 120 ARG A CA 1
ATOM 930 C C . ARG A 1 120 ? -15.177 -0.216 19.437 1.00 93.38 120 ARG A C 1
ATOM 932 O O . ARG A 1 120 ? -14.336 0.676 19.519 1.00 93.38 120 ARG A O 1
ATOM 939 N N . ASN A 1 121 ? -16.310 -0.208 20.124 1.00 92.88 121 ASN A N 1
ATOM 940 C CA . ASN A 1 121 ? -16.637 0.814 21.107 1.00 92.88 121 ASN A CA 1
ATOM 941 C C . ASN A 1 121 ? -17.115 0.159 22.401 1.00 92.88 121 ASN A C 1
ATOM 943 O O . ASN A 1 1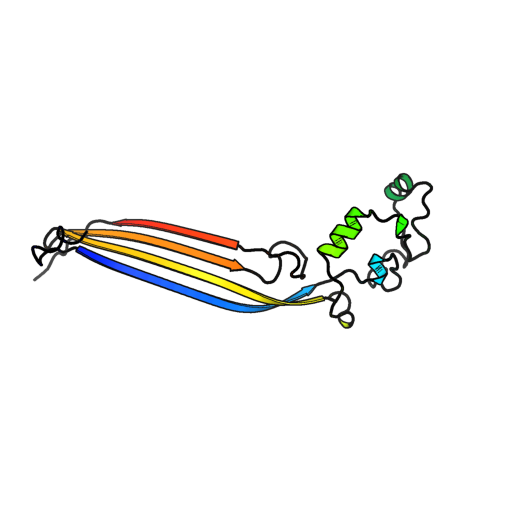21 ? -18.110 -0.562 22.411 1.00 92.88 121 ASN A O 1
ATOM 947 N N . ASP A 1 122 ? -16.407 0.443 23.488 1.00 94.31 122 ASP A N 1
ATOM 948 C CA . ASP A 1 122 ? -16.723 -0.039 24.821 1.00 94.31 122 ASP A CA 1
ATOM 949 C C . ASP A 1 122 ? -17.064 1.161 25.715 1.00 94.31 122 ASP A C 1
ATOM 951 O O . ASP A 1 122 ? -16.251 2.066 25.934 1.00 94.31 122 ASP A O 1
ATOM 955 N N . ALA A 1 123 ? -18.261 1.162 26.293 1.00 92.75 123 ALA A N 1
ATOM 956 C CA . ALA A 1 123 ? -18.702 2.176 27.237 1.00 92.75 123 ALA A CA 1
ATOM 957 C C . ALA A 1 123 ? -19.079 1.549 28.580 1.00 92.75 123 ALA A C 1
ATOM 959 O O . ALA A 1 123 ? -19.992 0.733 28.690 1.00 92.75 123 ALA A O 1
ATOM 960 N N . TYR A 1 124 ? -18.411 2.017 29.627 1.00 92.62 124 TYR A N 1
ATOM 961 C CA . TYR A 1 124 ? -18.639 1.633 31.009 1.00 92.62 124 TYR A CA 1
ATOM 962 C C . TYR A 1 124 ? -19.236 2.817 31.753 1.00 92.62 124 TYR A C 1
ATOM 964 O O . TYR A 1 124 ? -18.724 3.938 31.685 1.00 92.62 124 TYR A O 1
ATOM 972 N N . ARG A 1 125 ? -20.310 2.584 32.496 1.00 91.31 125 ARG A N 1
ATOM 973 C CA . ARG A 1 125 ? -20.924 3.590 33.356 1.00 91.31 125 ARG A CA 1
ATOM 974 C C . ARG A 1 125 ? -21.238 3.004 34.720 1.00 91.31 125 ARG A C 1
ATOM 976 O O . ARG A 1 125 ? -21.702 1.872 34.833 1.00 91.31 125 ARG A O 1
ATOM 983 N N . ILE A 1 126 ? -20.974 3.803 35.744 1.00 89.75 126 ILE A N 1
ATOM 984 C CA . ILE A 1 126 ? -21.221 3.476 37.141 1.00 89.75 126 ILE A CA 1
ATOM 985 C C . ILE A 1 126 ? -22.037 4.612 37.738 1.00 89.75 126 ILE A C 1
ATOM 987 O O . ILE A 1 126 ? -21.564 5.748 37.792 1.00 89.75 126 ILE A O 1
ATOM 991 N N . ASP A 1 127 ? -23.229 4.285 38.220 1.00 89.62 127 ASP A N 1
ATOM 992 C CA . ASP A 1 127 ? -24.107 5.223 38.909 1.00 89.62 127 ASP A CA 1
ATOM 993 C C . ASP A 1 127 ? -24.221 4.810 40.371 1.00 89.62 127 ASP A C 1
ATOM 995 O O . ASP A 1 127 ? -24.725 3.733 40.674 1.00 89.62 127 ASP A O 1
ATOM 999 N N . GLN A 1 128 ? -23.770 5.665 41.281 1.00 86.75 128 GLN A N 1
ATOM 1000 C CA . GLN A 1 128 ? -23.845 5.454 42.722 1.00 86.75 128 GLN A CA 1
ATOM 1001 C C . GLN A 1 128 ? -24.820 6.453 43.338 1.00 86.75 128 GLN A C 1
ATOM 1003 O O . GLN A 1 128 ? -24.561 7.654 43.319 1.00 86.75 128 GLN A O 1
ATOM 1008 N N . TYR A 1 129 ? -25.898 5.978 43.959 1.00 85.25 129 TYR A N 1
ATOM 1009 C CA . TYR A 1 129 ? -26.810 6.845 44.700 1.00 85.25 129 TYR A CA 1
ATOM 1010 C C . TYR A 1 129 ? -26.407 6.892 46.175 1.00 85.25 129 TYR A C 1
ATOM 1012 O O . TYR A 1 129 ? -26.262 5.864 46.846 1.00 85.25 129 TYR A O 1
ATOM 1020 N N . PHE A 1 130 ? -26.260 8.108 46.684 1.00 81.56 130 PHE A N 1
ATOM 1021 C CA . PHE A 1 130 ? -26.015 8.441 48.079 1.00 81.56 130 PHE A CA 1
ATOM 1022 C C . PHE A 1 130 ? -27.321 8.991 48.673 1.00 81.56 130 PHE A C 1
ATOM 1024 O O . PHE A 1 130 ? -27.580 10.195 48.696 1.00 81.56 130 PHE A O 1
ATOM 1031 N N . GLY A 1 131 ? -28.193 8.081 49.110 1.00 75.62 131 GLY A N 1
ATOM 1032 C CA . GLY A 1 131 ? -29.550 8.418 49.547 1.00 75.62 131 GLY A CA 1
ATOM 1033 C C . GLY A 1 131 ? -30.475 8.810 48.387 1.00 75.62 131 GLY A C 1
ATOM 1034 O O . GLY A 1 131 ? -30.221 8.482 47.233 1.00 75.62 131 GLY A O 1
ATOM 1035 N N . GLN A 1 132 ? -31.571 9.510 48.692 1.00 74.19 132 GLN A N 1
ATOM 1036 C CA . GLN A 1 132 ? -32.599 9.875 47.699 1.00 74.19 132 GLN A CA 1
ATOM 1037 C C . GLN A 1 132 ? -32.259 11.122 46.865 1.00 74.19 132 GLN A C 1
ATOM 1039 O O . GLN A 1 132 ? -32.972 11.426 45.915 1.00 74.19 132 GLN A O 1
ATOM 1044 N N . LYS A 1 133 ? -31.225 11.884 47.248 1.00 79.81 133 LYS A N 1
ATOM 1045 C CA . LYS A 1 133 ? -30.990 13.248 46.736 1.00 79.81 133 LYS A CA 1
ATOM 1046 C C . LYS A 1 133 ? -29.673 13.434 45.988 1.00 79.81 133 LYS A C 1
ATOM 1048 O O . LYS A 1 133 ? -29.482 14.491 45.395 1.00 79.81 133 LYS A O 1
ATOM 1053 N N . LEU A 1 134 ? -28.767 12.458 46.034 1.00 81.31 134 LEU A N 1
ATOM 1054 C CA . LEU A 1 134 ? -27.441 12.575 45.438 1.00 81.31 134 LEU A CA 1
ATOM 1055 C C . LEU A 1 134 ? -27.116 11.324 44.625 1.00 81.31 134 LEU A C 1
ATOM 1057 O O . LEU A 1 134 ? -27.216 10.209 45.129 1.00 81.31 134 LEU A O 1
ATOM 1061 N N . VAL A 1 135 ? -26.688 11.531 43.382 1.00 84.62 135 VAL A N 1
ATOM 1062 C CA . VAL A 1 135 ? -26.177 10.487 42.491 1.00 84.62 135 VAL A CA 1
ATOM 1063 C C . VAL A 1 135 ? -24.830 10.942 41.956 1.00 84.62 135 VAL A C 1
ATOM 1065 O O . VAL A 1 135 ? -24.694 12.074 41.488 1.00 84.62 135 VAL A O 1
ATOM 1068 N N . LEU A 1 136 ? -23.838 10.068 42.051 1.00 85.12 136 LEU A N 1
ATOM 1069 C CA . LEU A 1 136 ? -22.538 10.223 41.420 1.00 85.12 136 LEU A CA 1
ATOM 1070 C C . LEU A 1 136 ? -22.487 9.315 40.198 1.00 85.12 136 LEU A C 1
ATOM 1072 O O . LEU A 1 136 ? -22.737 8.116 40.313 1.00 85.12 136 LEU A O 1
ATOM 1076 N N . MET A 1 137 ? -22.150 9.896 39.051 1.00 89.19 137 MET A N 1
ATOM 1077 C CA . MET A 1 137 ? -22.021 9.180 37.789 1.00 89.19 137 MET A CA 1
ATOM 1078 C C . MET A 1 137 ? -20.576 9.243 37.310 1.00 89.19 137 MET A C 1
ATOM 1080 O O . MET A 1 137 ? -20.011 10.325 37.132 1.00 89.19 137 MET A O 1
ATOM 1084 N N . GLY A 1 138 ? -20.006 8.073 37.051 1.00 89.06 138 GLY A N 1
ATOM 1085 C CA . GLY A 1 138 ? -18.762 7.921 36.308 1.00 89.06 138 GLY A CA 1
ATOM 1086 C C . GLY A 1 138 ? -19.035 7.246 34.972 1.00 89.06 138 GLY A C 1
ATOM 1087 O O . GLY A 1 138 ? -19.760 6.253 34.918 1.00 89.06 138 GLY A O 1
ATOM 1088 N N . ARG A 1 139 ? -18.441 7.760 33.896 1.00 90.00 139 ARG A N 1
ATOM 1089 C CA . ARG A 1 139 ? -18.445 7.122 32.578 1.00 90.00 139 ARG A CA 1
ATOM 1090 C C . ARG A 1 139 ? -17.023 7.025 32.047 1.00 90.00 139 ARG A C 1
ATOM 1092 O O . ARG A 1 139 ? -16.242 7.968 32.142 1.00 90.00 139 ARG A O 1
ATOM 1099 N N . PHE A 1 140 ? -16.710 5.891 31.447 1.00 90.38 140 PHE A N 1
ATOM 1100 C CA . PHE A 1 140 ? -15.502 5.680 30.673 1.00 90.38 140 PHE A CA 1
ATOM 1101 C C . PHE A 1 140 ? -15.902 5.121 29.315 1.00 90.38 140 PHE A C 1
ATOM 1103 O O . PHE A 1 140 ? -16.660 4.157 29.245 1.00 90.38 140 PHE A O 1
ATOM 1110 N N . MET A 1 141 ? -15.430 5.753 28.249 1.00 92.50 141 MET A N 1
ATOM 1111 C CA . MET A 1 141 ? -15.610 5.265 26.886 1.00 92.50 141 MET A CA 1
ATOM 1112 C C . MET A 1 141 ? -14.257 5.024 26.248 1.00 92.50 141 MET A C 1
ATOM 1114 O O . MET A 1 141 ? -13.333 5.832 26.422 1.00 92.50 141 MET A O 1
ATOM 1118 N N . TYR A 1 142 ? -14.180 3.935 25.500 1.00 92.81 142 TYR A N 1
ATOM 1119 C CA . TYR A 1 142 ? -13.021 3.546 24.734 1.00 92.81 142 TYR A CA 1
ATOM 1120 C C . TYR A 1 142 ? -13.440 3.134 23.331 1.00 92.81 142 TYR A C 1
ATOM 1122 O O . TYR A 1 142 ? -14.262 2.242 23.165 1.00 92.81 142 TYR A O 1
ATOM 1130 N N . GLU A 1 143 ? -12.856 3.789 22.340 1.00 93.56 143 GLU A N 1
ATOM 1131 C CA . GLU A 1 143 ? -13.090 3.496 20.935 1.00 93.56 143 GLU A CA 1
ATOM 1132 C C . GLU A 1 143 ? -11.778 3.081 20.273 1.00 93.56 143 GLU A C 1
ATOM 1134 O O . GLU A 1 143 ? -10.720 3.677 20.515 1.00 93.56 143 GLU A O 1
ATOM 1139 N N . GLU A 1 144 ? -11.865 2.069 19.421 1.00 93.56 144 GLU A N 1
ATOM 1140 C CA . GLU A 1 144 ? -10.806 1.597 18.543 1.00 93.56 144 GLU A CA 1
ATOM 1141 C C . GLU A 1 144 ? -11.372 1.493 17.128 1.00 93.56 144 GLU A C 1
ATOM 1143 O O . GLU A 1 144 ? -12.421 0.888 16.912 1.00 93.56 144 GLU A O 1
ATOM 1148 N N . VAL A 1 145 ? -10.671 2.071 16.155 1.00 93.19 145 VAL A N 1
ATOM 1149 C CA . VAL A 1 145 ? -10.978 1.902 14.735 1.00 93.19 145 VAL A CA 1
ATOM 1150 C C . VAL A 1 145 ? -9.704 1.475 14.029 1.00 93.19 145 VAL A C 1
ATOM 1152 O O . VAL A 1 145 ? -8.683 2.167 14.064 1.00 93.19 145 VAL A O 1
ATOM 1155 N N . LYS A 1 146 ? -9.764 0.320 13.378 1.00 92.50 146 LYS A N 1
ATOM 1156 C CA . LYS A 1 146 ? -8.723 -0.198 12.507 1.00 92.50 146 LYS A CA 1
ATOM 1157 C C . LYS A 1 146 ? -9.233 -0.186 11.075 1.00 92.50 146 LYS A C 1
ATOM 1159 O O . LYS A 1 146 ? -10.113 -0.956 10.713 1.00 92.50 146 LYS A O 1
ATOM 1164 N N . ASP A 1 147 ? -8.623 0.655 10.265 1.00 90.56 147 ASP A N 1
ATOM 1165 C CA . ASP A 1 147 ? -8.869 0.763 8.835 1.00 90.56 147 ASP A CA 1
ATOM 1166 C C . ASP A 1 147 ? -7.721 0.070 8.076 1.00 90.56 147 ASP A C 1
ATOM 1168 O O . ASP A 1 147 ? -6.540 0.204 8.420 1.00 90.56 147 ASP A O 1
ATOM 1172 N N . SER A 1 148 ? -8.060 -0.772 7.107 1.00 90.31 148 SER A N 1
ATOM 1173 C CA . SER A 1 148 ? -7.126 -1.573 6.316 1.00 90.31 148 SER A CA 1
ATOM 1174 C C . SER A 1 148 ? -7.479 -1.438 4.834 1.00 90.31 148 SER A C 1
ATOM 1176 O O . SER A 1 148 ? -8.121 -2.336 4.276 1.00 90.31 148 SER A O 1
ATOM 1178 N N . PRO A 1 149 ? -7.031 -0.348 4.187 1.00 87.00 149 PRO A N 1
ATOM 1179 C CA . PRO A 1 149 ? -7.322 -0.108 2.786 1.00 87.00 149 PRO A CA 1
ATOM 1180 C C . PRO A 1 149 ? -6.644 -1.143 1.871 1.00 87.00 149 PRO A C 1
ATOM 1182 O O . PRO A 1 149 ? -5.596 -1.712 2.205 1.00 87.00 149 PRO A O 1
ATOM 1185 N N . PRO A 1 150 ? -7.198 -1.374 0.667 1.00 81.75 150 PRO A N 1
ATOM 1186 C CA . PRO A 1 150 ? -6.686 -2.364 -0.285 1.00 81.75 150 PRO A CA 1
ATOM 1187 C C . PRO A 1 150 ? -5.349 -1.992 -0.940 1.00 81.75 150 PRO A C 1
ATOM 1189 O O . PRO A 1 150 ? -4.722 -2.824 -1.605 1.00 81.75 150 PRO A O 1
ATOM 1192 N N . ASN A 1 151 ? -4.941 -0.736 -0.801 1.00 81.31 151 ASN A N 1
ATOM 1193 C CA . ASN A 1 151 ? -3.697 -0.160 -1.287 1.00 81.31 151 ASN A CA 1
ATOM 1194 C C . ASN A 1 151 ? -3.186 0.881 -0.278 1.00 81.31 151 ASN A C 1
ATOM 1196 O O . ASN A 1 151 ? -3.847 1.189 0.713 1.00 81.31 151 ASN A O 1
ATOM 1200 N N . LEU A 1 152 ? -1.991 1.423 -0.515 1.00 81.69 152 LEU A N 1
ATOM 1201 C CA . LEU A 1 152 ? -1.483 2.527 0.298 1.00 81.69 152 LEU A CA 1
ATOM 1202 C C . LEU A 1 152 ? -2.416 3.738 0.179 1.00 81.69 152 LEU A C 1
ATOM 1204 O O . LEU A 1 152 ? -2.667 4.215 -0.927 1.00 81.69 152 LEU A O 1
ATOM 1208 N N . ALA A 1 153 ? -2.866 4.268 1.319 1.00 72.50 153 ALA A N 1
ATOM 1209 C CA . ALA A 1 153 ? -3.646 5.506 1.356 1.00 72.50 153 ALA A CA 1
ATOM 1210 C C . ALA A 1 153 ? -2.800 6.713 0.907 1.00 72.50 153 ALA A C 1
ATOM 1212 O O . ALA A 1 153 ? -3.316 7.679 0.350 1.00 72.50 153 ALA A O 1
ATOM 1213 N N . TRP A 1 154 ? -1.482 6.632 1.121 1.00 65.94 154 TRP A N 1
ATOM 1214 C CA . TRP A 1 154 ? -0.518 7.684 0.813 1.00 65.94 154 TRP A CA 1
ATOM 1215 C C . TRP A 1 154 ? 0.520 7.183 -0.193 1.00 65.94 154 TRP A C 1
ATOM 1217 O O . TRP A 1 154 ? 1.548 6.615 0.171 1.00 65.94 154 TRP A O 1
ATOM 1227 N N . GLY A 1 155 ? 0.234 7.380 -1.479 1.00 67.31 155 GLY A N 1
ATOM 1228 C CA . GLY A 1 155 ? 1.143 7.064 -2.580 1.00 67.31 155 GLY A CA 1
ATOM 1229 C C . GLY A 1 155 ? 0.405 6.566 -3.827 1.00 67.31 155 GLY A C 1
ATOM 1230 O O . GLY A 1 155 ? -0.683 6.009 -3.719 1.00 67.31 155 GLY A O 1
ATOM 1231 N N . PRO A 1 156 ? 0.979 6.731 -5.030 1.00 66.75 156 PRO A N 1
ATOM 1232 C CA . PRO A 1 156 ? 0.307 6.392 -6.283 1.00 66.75 156 PRO A CA 1
ATOM 1233 C C . PRO A 1 156 ? 0.350 4.893 -6.632 1.00 66.75 156 PRO A C 1
ATOM 1235 O O . PRO A 1 156 ? 0.065 4.547 -7.774 1.00 66.75 156 PRO A O 1
ATOM 1238 N N . ASN A 1 157 ? 0.736 3.994 -5.713 1.00 78.88 157 ASN A N 1
ATOM 1239 C CA . ASN A 1 157 ? 0.873 2.569 -6.029 1.00 78.88 157 ASN A CA 1
ATOM 1240 C C . ASN A 1 157 ? -0.460 1.817 -5.827 1.00 78.88 157 ASN A C 1
ATOM 1242 O O . ASN A 1 157 ? -0.863 1.595 -4.682 1.00 78.88 157 ASN A O 1
ATOM 1246 N N . PRO A 1 158 ? -1.142 1.377 -6.903 1.00 78.25 158 PRO A N 1
ATOM 1247 C CA . PRO A 1 158 ? -2.367 0.592 -6.793 1.00 78.25 158 PRO A CA 1
ATOM 1248 C C . PRO A 1 158 ? -2.109 -0.878 -6.421 1.00 78.25 158 PRO A C 1
ATOM 1250 O O . PRO A 1 158 ? -3.072 -1.611 -6.205 1.00 78.25 158 PRO A O 1
ATOM 1253 N N . ALA A 1 159 ? -0.858 -1.355 -6.388 1.00 80.69 159 ALA A N 1
ATOM 1254 C CA . ALA A 1 159 ? -0.557 -2.755 -6.098 1.00 80.69 159 ALA A CA 1
ATOM 1255 C C . ALA A 1 159 ? -0.713 -3.117 -4.610 1.00 80.69 159 ALA A C 1
ATOM 1257 O O . ALA A 1 159 ? -0.367 -2.323 -3.737 1.00 80.69 159 ALA A O 1
ATOM 1258 N N . PRO A 1 160 ? -1.128 -4.364 -4.306 1.00 74.31 160 PRO A N 1
ATOM 1259 C CA . PRO A 1 160 ? -1.258 -4.862 -2.935 1.00 74.31 160 PRO A CA 1
ATOM 1260 C C . PRO A 1 160 ? 0.082 -5.295 -2.306 1.00 74.31 160 PRO A C 1
ATOM 1262 O O . PRO A 1 160 ? 0.086 -5.888 -1.225 1.00 74.31 160 PRO A O 1
ATOM 1265 N N . THR A 1 161 ? 1.205 -5.064 -2.995 1.00 77.50 161 THR A N 1
ATOM 1266 C CA . THR A 1 161 ? 2.577 -5.371 -2.546 1.00 77.50 161 THR A CA 1
ATOM 1267 C C . THR A 1 161 ? 2.989 -4.528 -1.347 1.00 77.50 161 THR A C 1
ATOM 1269 O O . THR A 1 161 ? 3.766 -4.973 -0.508 1.00 77.50 161 THR A O 1
ATOM 1272 N N . THR A 1 162 ? 2.429 -3.329 -1.232 1.00 74.62 162 THR A N 1
ATOM 1273 C CA . THR A 1 162 ? 2.552 -2.468 -0.060 1.00 74.62 162 THR A CA 1
ATOM 1274 C C . THR A 1 162 ? 1.180 -2.285 0.566 1.00 74.62 162 THR A C 1
ATOM 1276 O O . THR A 1 162 ? 0.237 -1.876 -0.111 1.00 74.62 162 THR A O 1
ATOM 1279 N N . ARG A 1 163 ? 1.069 -2.591 1.860 1.00 77.19 163 ARG A N 1
ATOM 1280 C CA . ARG A 1 163 ? -0.175 -2.484 2.626 1.00 77.19 163 ARG A CA 1
ATOM 1281 C C . ARG A 1 163 ? -0.008 -1.492 3.760 1.00 77.19 163 ARG A C 1
ATOM 1283 O O . ARG A 1 163 ? 1.090 -1.323 4.285 1.00 77.19 163 ARG A O 1
ATOM 1290 N N . GLN A 1 164 ? -1.113 -0.883 4.154 1.00 83.44 164 GLN A N 1
ATOM 1291 C CA . GLN A 1 164 ? -1.182 -0.015 5.315 1.00 83.44 164 GLN A CA 1
ATOM 1292 C C . GLN A 1 164 ? -2.324 -0.485 6.210 1.00 83.44 164 GLN A C 1
ATOM 1294 O O . GLN A 1 164 ? -3.322 -1.015 5.731 1.00 83.44 164 GLN A O 1
ATOM 1299 N N . SER A 1 165 ? -2.163 -0.291 7.514 1.00 86.94 165 SER A N 1
ATOM 1300 C CA . SER A 1 165 ? -3.272 -0.336 8.456 1.00 86.94 165 SER A CA 1
ATOM 1301 C C . SER A 1 165 ? -3.212 0.934 9.289 1.00 86.94 165 SER A C 1
ATOM 1303 O O . SER A 1 165 ? -2.152 1.297 9.803 1.00 86.94 165 SER A O 1
ATOM 1305 N N . ILE A 1 166 ? -4.328 1.647 9.340 1.00 88.38 166 ILE A N 1
ATOM 1306 C CA . ILE A 1 166 ? -4.496 2.881 10.091 1.00 88.38 166 ILE A CA 1
ATOM 1307 C C . ILE A 1 166 ? -5.239 2.506 11.365 1.00 88.38 166 ILE A C 1
ATOM 1309 O O . ILE A 1 166 ? -6.315 1.921 11.315 1.00 88.38 166 ILE A O 1
ATOM 1313 N N . TYR A 1 167 ? -4.639 2.825 12.506 1.00 91.75 167 TYR A N 1
ATOM 1314 C CA . TYR A 1 167 ? -5.217 2.542 13.809 1.00 91.75 167 TYR A CA 1
ATOM 1315 C C . TYR A 1 167 ? -5.457 3.846 14.554 1.00 91.75 167 TYR A C 1
ATOM 1317 O O . TYR A 1 167 ? -4.515 4.607 14.796 1.00 91.75 167 TYR A O 1
ATOM 1325 N N . THR A 1 168 ? -6.706 4.106 14.917 1.00 91.12 168 THR A N 1
ATOM 1326 C CA . THR A 1 168 ? -7.094 5.255 15.731 1.00 91.12 168 THR A CA 1
ATOM 1327 C C . THR A 1 168 ? -7.780 4.781 17.000 1.00 91.12 168 THR A C 1
ATOM 1329 O O . THR A 1 168 ? -8.445 3.746 17.041 1.00 91.12 168 THR A O 1
ATOM 1332 N N . THR A 1 169 ? -7.572 5.533 18.077 1.00 92.56 169 THR A N 1
ATOM 1333 C CA . THR A 1 169 ? -8.186 5.236 19.364 1.00 92.56 169 THR A CA 1
ATOM 1334 C C . THR A 1 169 ? -8.621 6.510 20.068 1.00 92.56 169 THR A C 1
ATOM 1336 O O . THR A 1 169 ? -7.933 7.533 20.014 1.00 92.56 169 THR A O 1
ATOM 1339 N N . GLY A 1 170 ? -9.773 6.439 20.728 1.00 88.94 170 GLY A N 1
ATOM 1340 C CA . GLY A 1 170 ? -10.342 7.502 21.541 1.00 88.94 170 GLY A CA 1
ATOM 1341 C C . GLY A 1 170 ? -10.554 7.027 22.973 1.00 88.94 170 GLY A C 1
ATOM 1342 O O . GLY A 1 170 ? -11.036 5.923 23.214 1.00 88.94 170 GLY A O 1
ATOM 1343 N N . ARG A 1 171 ? -10.200 7.869 23.948 1.00 88.44 171 ARG A N 1
ATOM 1344 C CA . ARG A 1 171 ? -10.490 7.641 25.370 1.00 88.44 171 ARG A CA 1
ATOM 1345 C C . ARG A 1 171 ? -11.177 8.863 25.936 1.00 88.44 171 ARG A C 1
ATOM 1347 O O . ARG A 1 171 ? -10.635 9.964 25.865 1.00 88.44 171 ARG A O 1
ATOM 1354 N N . THR A 1 172 ? -12.340 8.670 26.544 1.00 80.81 172 THR A N 1
ATOM 1355 C CA . THR A 1 172 ? -13.083 9.771 27.161 1.00 80.81 172 THR A CA 1
ATOM 1356 C C . THR A 1 172 ? -13.530 9.376 28.564 1.00 80.81 172 THR A C 1
ATOM 1358 O O . THR A 1 172 ? -14.577 8.741 28.729 1.00 80.81 172 THR A O 1
ATOM 1361 N N . PRO A 1 173 ? -12.739 9.720 29.596 1.00 74.38 173 PRO A N 1
ATOM 1362 C CA . PRO A 1 173 ? -13.194 9.654 30.974 1.00 74.38 173 PRO A CA 1
ATOM 1363 C C . PRO A 1 173 ? -14.098 10.855 31.275 1.00 74.38 173 PRO A C 1
ATOM 1365 O O . PRO A 1 173 ? -13.776 11.992 30.931 1.00 74.38 173 PRO A O 1
ATOM 1368 N N . TRP A 1 174 ? -15.223 10.617 31.940 1.00 68.00 174 TRP A N 1
ATOM 1369 C CA . TRP A 1 174 ? -16.110 11.676 32.406 1.00 68.00 174 TRP A CA 1
ATOM 1370 C C . TRP A 1 174 ? -16.630 11.371 33.809 1.00 68.00 174 TRP A C 1
ATOM 1372 O O . TRP A 1 174 ? -17.083 10.263 34.100 1.00 68.00 174 TRP A O 1
ATOM 1382 N N . CYS A 1 175 ? -16.569 12.374 34.679 1.00 50.22 175 CYS A N 1
ATOM 1383 C CA . CYS A 1 175 ? -17.094 12.328 36.036 1.00 50.22 175 CYS A CA 1
ATOM 1384 C C . CYS A 1 175 ? -17.996 13.550 36.222 1.00 50.22 175 CYS A C 1
ATOM 1386 O O . CYS A 1 175 ? -17.531 14.679 36.066 1.00 50.22 175 CYS A O 1
ATOM 1388 N N . GLY A 1 176 ? -19.276 13.326 36.512 1.00 54.22 176 GLY A N 1
ATOM 1389 C CA . GLY A 1 176 ? -20.259 14.388 36.725 1.00 54.22 176 GLY A CA 1
ATOM 1390 C C . GLY A 1 176 ? -20.952 14.267 38.077 1.00 54.22 176 GLY A C 1
ATOM 1391 O O . GLY A 1 176 ? -21.150 13.161 38.586 1.00 54.22 176 GLY A O 1
ATOM 1392 N N . SER A 1 177 ? -21.341 15.407 38.656 1.00 47.44 177 SER A N 1
ATOM 1393 C CA . SER A 1 177 ? -22.065 15.479 39.929 1.00 47.44 177 SER A CA 1
ATOM 1394 C C . SER A 1 177 ? -23.269 16.436 39.890 1.00 47.44 177 SER A C 1
ATOM 1396 O O . SER A 1 177 ? -23.282 17.421 39.157 1.00 47.44 177 SER A O 1
ATOM 1398 N N . LEU A 1 178 ? -24.249 16.107 40.745 1.00 41.44 178 LEU A N 1
ATOM 1399 C CA . LEU A 1 178 ? -25.465 16.834 41.150 1.00 41.44 178 LEU A CA 1
ATOM 1400 C C . LEU A 1 178 ? -26.630 16.956 40.144 1.00 41.44 178 LEU A C 1
ATOM 1402 O O . LEU A 1 178 ? -26.803 17.955 39.455 1.00 41.44 178 LEU A O 1
ATOM 1406 N N . LEU A 1 179 ? -27.556 15.995 40.230 1.00 49.00 179 LEU A N 1
ATOM 1407 C CA . LEU A 1 179 ? -28.985 16.233 40.000 1.00 49.00 179 LEU A CA 1
ATOM 1408 C C . LEU A 1 179 ? -29.703 16.135 41.351 1.00 49.00 179 LEU A C 1
ATOM 1410 O O . LEU A 1 179 ? -29.944 15.042 41.860 1.00 49.00 179 LEU A O 1
ATOM 1414 N N . THR A 1 180 ? -30.034 17.276 41.952 1.00 41.88 180 THR A N 1
ATOM 1415 C CA . THR A 1 180 ? -30.970 17.335 43.077 1.00 41.88 180 THR A CA 1
ATOM 1416 C C . THR A 1 180 ? -32.382 17.197 42.519 1.00 41.88 180 THR A C 1
ATOM 1418 O O . THR A 1 180 ? -32.931 18.136 41.948 1.00 41.88 180 THR A O 1
ATOM 1421 N N . SER A 1 181 ? -33.007 16.025 42.664 1.00 46.41 181 SER A N 1
ATOM 1422 C CA . SER A 1 181 ? -34.433 15.909 42.350 1.00 46.41 181 SER A CA 1
ATOM 1423 C C . SER A 1 181 ? -35.231 16.672 43.411 1.00 46.41 181 SER A C 1
ATOM 1425 O O . SER A 1 181 ? -35.491 16.161 44.504 1.00 46.41 181 SER A O 1
ATOM 1427 N N . ALA A 1 182 ? -35.620 17.907 43.109 1.00 40.12 182 ALA A N 1
ATOM 1428 C CA . ALA A 1 182 ? -36.738 18.542 43.786 1.00 40.12 182 ALA A CA 1
ATOM 1429 C C . ALA A 1 182 ? -38.013 17.817 43.328 1.00 40.12 182 ALA A C 1
ATOM 1431 O O . ALA A 1 182 ? -38.520 18.071 42.238 1.00 40.12 182 ALA A O 1
ATOM 1432 N N . ARG A 1 183 ? -38.515 16.866 44.128 1.00 35.88 183 ARG A N 1
ATOM 1433 C CA . ARG A 1 183 ? -39.916 16.448 43.998 1.00 35.88 183 ARG A CA 1
ATOM 1434 C C . ARG A 1 183 ? -40.767 17.623 44.466 1.00 35.88 183 ARG A C 1
ATOM 1436 O O . ARG A 1 183 ? -40.800 17.916 45.657 1.00 35.88 183 ARG A O 1
ATOM 1443 N N . ALA A 1 184 ? -41.377 18.320 43.515 1.00 38.12 184 ALA A N 1
ATOM 1444 C CA . ALA A 1 184 ? -42.586 19.078 43.778 1.00 38.12 184 ALA A CA 1
ATOM 1445 C C . ALA A 1 184 ? -43.761 18.092 43.838 1.00 38.12 184 ALA A C 1
ATOM 1447 O O . ALA A 1 184 ? -43.810 17.172 43.014 1.00 38.12 184 ALA A O 1
ATOM 1448 N N . TRP A 1 185 ? -44.673 18.373 44.774 1.00 35.06 185 TRP A N 1
ATOM 1449 C CA . TRP A 1 185 ? -45.921 17.677 45.119 1.00 35.06 185 TRP A CA 1
ATOM 1450 C C . TRP A 1 185 ? -45.776 16.500 46.087 1.00 35.06 185 TRP A C 1
ATOM 1452 O O . TRP A 1 185 ? -45.260 15.427 45.699 1.00 35.06 185 TRP A O 1
#

Secondary structure (DSSP, 8-state):
-TTTS-SSTT--EEEEEEEEEEEEEEEEEEEE----HHHHTTB-TT-TTGGGTTSS----HHHHHHTTT---B-SSSBB-GGGS-HHHHHHHHHHSPPPS-GGGTT--EEEEEEEEEEEEEEEEEEEEEETTTEEEEEEEEEEEEEEE-SS-SSSS--STTS---EEEEEEEEEEEE--------

Radius of gyration: 31.86 Å; chains: 1; bounding box: 78×30×83 Å

pLDDT: mean 80.82, std 14.17, range [35.06, 94.38]

Foldseek 3Di:
DPPPQPPDPPFQKDKDKDKDKDKDKAWDKDFAAFDAPCVLQFAQQVPPPCPPPPQFDDDDPVVCVVCPPPPQPPDRRGGHNVPDDPVVSVCSPQQGPHFPQCVPHRRRHIDRFIKMKIKMKMKMKMWGDDPDFWIKIKIKIKIKIKIWDCDDPPDRHNDSSDTDIDIDMDIDIDIDIDDGPPDDD